Protein AF-A0A961X0J9-F1 (afdb_monomer_lite)

Secondary structure (DSSP, 8-state):
--TTTTSS---PPPP--------TTS-HHHHHHHHHHHHHHHHHHHHHTT--TTHHHHHHHHHHHHHHHHHHTT--TTTT-HHHHHHHHHTT--TTS---GGG--EEE---SSS--S-SEEESSHHHHHHHHHHHHHHHHT-S-HHHHHHHHHHH-HHHHHHHHHHHHHHHHHHHHHH-TTS--S--HHHHHHHHHHTS--

pLDDT: mean 83.24, std 16.0, range [38.25, 97.75]

Structure (mmCIF, N/CA/C/O backbone):
data_AF-A0A961X0J9-F1
#
_entry.id   AF-A0A961X0J9-F1
#
loop_
_atom_site.group_PDB
_atom_site.id
_atom_site.type_symbol
_atom_site.label_atom_id
_atom_site.label_alt_id
_atom_site.label_comp_id
_atom_site.label_asym_id
_atom_site.label_entity_id
_atom_site.label_seq_id
_atom_site.pdbx_PDB_ins_code
_atom_site.Cartn_x
_atom_site.Cartn_y
_atom_site.Cartn_z
_atom_site.occupancy
_atom_site.B_iso_or_equiv
_atom_site.auth_seq_id
_atom_site.auth_comp_id
_atom_site.auth_asym_id
_atom_site.auth_atom_id
_atom_site.pdbx_PDB_model_num
ATOM 1 N N . MET A 1 1 ? 20.155 -21.856 33.979 1.00 46.59 1 MET A N 1
ATOM 2 C CA . MET A 1 1 ? 19.817 -21.718 32.546 1.00 46.59 1 MET A CA 1
ATOM 3 C C . MET A 1 1 ? 19.996 -20.256 32.179 1.00 46.59 1 MET A C 1
ATOM 5 O O . MET A 1 1 ? 19.329 -19.415 32.766 1.00 46.59 1 MET A O 1
ATOM 9 N N . GLY A 1 2 ? 21.021 -19.946 31.385 1.00 41.69 2 GLY A N 1
ATOM 10 C CA . GLY A 1 2 ? 21.499 -18.579 31.172 1.00 41.69 2 GLY A CA 1
ATOM 11 C C . GLY A 1 2 ? 20.780 -17.875 30.023 1.00 41.69 2 GLY A C 1
ATOM 12 O O . GLY A 1 2 ? 20.399 -18.503 29.045 1.00 41.69 2 GLY A O 1
ATOM 13 N N . TRP A 1 3 ? 20.677 -16.549 30.110 1.00 38.81 3 TRP A N 1
ATOM 14 C CA . TRP A 1 3 ? 20.118 -15.611 29.116 1.00 38.81 3 TRP A CA 1
ATOM 15 C C . TRP A 1 3 ? 20.633 -15.746 27.661 1.00 38.81 3 TRP A C 1
ATOM 17 O O . TRP A 1 3 ? 20.181 -15.023 26.776 1.00 38.81 3 TRP A O 1
ATOM 27 N N . ARG A 1 4 ? 21.591 -16.640 27.396 1.00 43.16 4 ARG A N 1
ATOM 28 C CA . ARG A 1 4 ? 22.230 -16.843 26.090 1.00 43.16 4 ARG A CA 1
ATOM 29 C C . ARG A 1 4 ? 21.416 -17.718 25.129 1.00 43.16 4 ARG A C 1
ATOM 31 O O . ARG A 1 4 ? 21.628 -17.610 23.927 1.00 43.16 4 ARG A O 1
ATOM 38 N N . ASP A 1 5 ? 20.445 -18.487 25.620 1.00 47.09 5 ASP A N 1
ATOM 39 C CA . ASP A 1 5 ? 19.697 -19.443 24.785 1.00 47.09 5 ASP A CA 1
ATOM 40 C C . ASP A 1 5 ? 18.472 -18.829 24.071 1.00 47.09 5 ASP A C 1
ATOM 42 O O . ASP A 1 5 ? 17.885 -19.450 23.189 1.00 47.09 5 ASP A O 1
ATOM 46 N N . ILE A 1 6 ? 18.096 -17.582 24.389 1.00 51.66 6 ILE A N 1
ATOM 47 C CA . ILE A 1 6 ? 16.870 -16.940 23.865 1.00 51.66 6 ILE A CA 1
ATOM 48 C C . ILE A 1 6 ? 17.102 -16.219 22.518 1.00 51.66 6 ILE A C 1
ATOM 50 O O . ILE A 1 6 ? 16.145 -15.827 21.852 1.00 51.66 6 ILE A O 1
ATOM 54 N N . ASN A 1 7 ? 18.348 -16.050 22.051 1.00 46.66 7 ASN A N 1
ATOM 55 C CA . ASN A 1 7 ? 18.634 -15.101 20.962 1.00 46.66 7 ASN A CA 1
ATOM 56 C C . ASN A 1 7 ? 19.482 -15.632 19.790 1.00 46.66 7 ASN A C 1
ATOM 58 O O . ASN A 1 7 ? 20.296 -14.891 19.246 1.00 46.66 7 ASN A O 1
ATOM 62 N N . MET A 1 8 ? 19.294 -16.888 19.368 1.00 39.09 8 MET A N 1
ATOM 63 C CA . MET A 1 8 ? 20.060 -17.472 18.244 1.00 39.09 8 MET A CA 1
ATOM 64 C C . MET A 1 8 ? 19.234 -17.865 17.004 1.00 39.09 8 MET A C 1
ATOM 66 O O . MET A 1 8 ? 19.822 -18.197 15.979 1.00 39.09 8 MET A O 1
ATOM 70 N N . ASN A 1 9 ? 17.898 -17.750 17.028 1.00 43.38 9 ASN A N 1
ATOM 71 C CA . ASN A 1 9 ? 17.042 -18.117 15.881 1.00 43.38 9 ASN A CA 1
ATOM 72 C C . ASN A 1 9 ? 16.332 -16.953 15.170 1.00 43.38 9 ASN A C 1
ATOM 74 O O . ASN A 1 9 ? 15.542 -17.183 14.258 1.00 43.38 9 ASN A O 1
ATOM 78 N N . ARG A 1 10 ? 16.672 -15.691 15.467 1.00 48.34 10 ARG A N 1
ATOM 79 C CA . ARG A 1 10 ? 16.290 -14.551 14.609 1.00 48.34 10 ARG A CA 1
ATOM 80 C C . ARG A 1 10 ? 17.218 -14.459 13.396 1.00 48.34 10 ARG A C 1
ATOM 82 O O . ARG A 1 10 ? 17.874 -13.441 13.176 1.00 48.34 10 ARG A O 1
ATOM 89 N N . ARG A 1 11 ? 17.285 -15.520 12.587 1.00 50.16 11 ARG A N 1
ATOM 90 C CA . ARG A 1 11 ? 17.758 -15.364 11.210 1.00 50.16 11 ARG A CA 1
ATOM 91 C C . ARG A 1 11 ? 16.751 -14.432 10.550 1.00 50.16 11 ARG A C 1
ATOM 93 O O . ARG A 1 11 ? 15.598 -14.813 10.369 1.00 50.16 11 ARG A O 1
ATOM 100 N 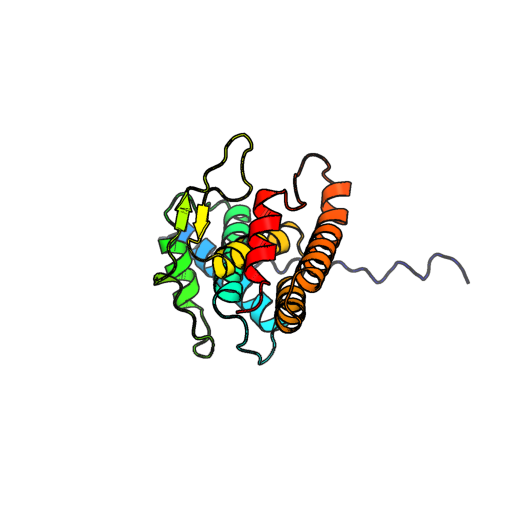N . ARG A 1 12 ? 17.157 -13.185 10.282 1.00 44.75 12 ARG A N 1
ATOM 101 C CA . ARG A 1 12 ? 16.374 -12.293 9.420 1.00 44.75 12 ARG A CA 1
ATOM 102 C C . ARG A 1 12 ? 16.023 -13.108 8.173 1.00 44.75 12 ARG A C 1
ATOM 104 O O . ARG A 1 12 ? 16.934 -13.766 7.658 1.00 44.75 12 ARG A O 1
ATOM 111 N N . PRO A 1 13 ? 14.766 -13.101 7.704 1.00 42.88 13 PRO A N 1
ATOM 112 C CA . PRO A 1 13 ? 14.483 -13.575 6.363 1.00 42.88 13 PRO A CA 1
ATOM 113 C C . PRO A 1 13 ? 15.516 -12.922 5.447 1.00 42.88 13 PRO A C 1
ATOM 115 O O . PRO A 1 13 ? 15.672 -11.698 5.460 1.00 42.88 13 PRO A O 1
ATOM 118 N N . GLN A 1 14 ? 16.319 -13.740 4.766 1.00 38.25 14 GLN A N 1
ATOM 119 C CA . GLN A 1 14 ? 17.201 -13.229 3.726 1.00 38.25 14 GLN A CA 1
ATOM 120 C C . GLN A 1 14 ? 16.285 -12.471 2.763 1.00 38.25 14 GLN A C 1
ATOM 122 O O . GLN A 1 14 ? 15.291 -13.069 2.333 1.00 38.25 14 GLN A O 1
ATOM 127 N N . PRO A 1 15 ? 16.534 -11.181 2.471 1.00 39.53 15 PRO A N 1
ATOM 128 C CA . PRO A 1 15 ? 15.747 -10.495 1.465 1.00 39.53 15 PRO A CA 1
ATOM 129 C C . PRO A 1 15 ? 15.827 -11.349 0.203 1.00 39.53 15 PRO A C 1
ATOM 131 O O . PRO A 1 15 ? 16.916 -11.604 -0.310 1.00 39.53 15 PRO A O 1
ATOM 134 N N . ARG A 1 16 ? 14.684 -11.869 -0.254 1.00 42.72 16 ARG A N 1
ATOM 135 C CA . ARG A 1 16 ? 14.588 -12.508 -1.563 1.00 42.72 16 ARG A CA 1
ATOM 136 C C . ARG A 1 16 ? 14.808 -11.391 -2.570 1.00 42.72 16 ARG A C 1
ATOM 138 O O . ARG A 1 16 ? 13.871 -10.695 -2.946 1.00 42.72 16 ARG A O 1
ATOM 145 N N . VAL A 1 17 ? 16.067 -11.151 -2.924 1.00 41.66 17 VAL A N 1
ATOM 146 C CA . VAL A 1 17 ? 16.421 -10.183 -3.953 1.00 41.66 17 VAL A CA 1
ATOM 147 C C . VAL A 1 17 ? 15.961 -10.803 -5.264 1.00 41.66 17 VAL A C 1
ATOM 149 O O . VAL A 1 17 ? 16.670 -11.605 -5.864 1.00 41.66 17 VAL A O 1
ATOM 152 N N . ALA A 1 18 ? 14.733 -10.492 -5.679 1.00 47.66 18 ALA A N 1
ATOM 153 C CA . ALA A 1 18 ? 14.334 -10.713 -7.056 1.00 47.66 18 ALA A CA 1
ATOM 154 C C . ALA A 1 18 ? 15.293 -9.875 -7.914 1.00 47.66 18 ALA A C 1
ATOM 156 O O . ALA A 1 18 ? 15.290 -8.644 -7.869 1.00 47.66 18 ALA A O 1
ATOM 157 N N . PHE A 1 19 ? 16.214 -10.549 -8.589 1.00 54.94 19 PHE A N 1
ATOM 158 C CA . PHE A 1 19 ? 17.164 -9.925 -9.494 1.00 54.94 19 PHE A CA 1
ATOM 159 C C . PHE A 1 19 ? 16.393 -9.389 -10.703 1.00 54.94 19 PHE A C 1
ATOM 161 O O . PHE A 1 19 ? 15.564 -10.102 -11.266 1.00 54.94 19 PHE A O 1
ATOM 168 N N . VAL A 1 20 ? 16.639 -8.136 -11.088 1.00 57.47 20 VAL A N 1
ATOM 169 C CA . VAL A 1 20 ? 16.212 -7.654 -12.405 1.00 57.47 20 VAL A CA 1
ATOM 170 C C . VAL A 1 20 ? 17.272 -8.150 -13.374 1.00 57.47 20 VAL A C 1
ATOM 172 O O . VAL A 1 20 ? 18.405 -7.675 -13.330 1.00 57.47 20 VAL A O 1
ATOM 175 N N . ALA A 1 21 ? 16.939 -9.163 -14.173 1.00 56.28 21 ALA A N 1
ATOM 176 C CA . ALA A 1 21 ? 17.840 -9.630 -15.212 1.00 56.28 21 ALA A CA 1
ATOM 177 C C . ALA A 1 21 ? 17.968 -8.543 -16.274 1.00 56.28 21 ALA A C 1
ATOM 179 O O . ALA A 1 21 ? 17.005 -8.269 -16.981 1.00 56.28 21 ALA A O 1
ATOM 180 N N . ASP A 1 22 ? 19.147 -7.930 -16.359 1.00 56.75 22 ASP A N 1
ATOM 181 C CA . ASP A 1 22 ? 19.461 -6.951 -17.394 1.00 56.75 22 ASP A CA 1
ATOM 182 C C . ASP A 1 22 ? 19.527 -7.692 -18.736 1.00 56.75 22 ASP A C 1
ATOM 184 O O . ASP A 1 22 ? 20.522 -8.337 -19.075 1.00 56.75 22 ASP A O 1
ATOM 188 N N . VAL A 1 23 ? 18.398 -7.719 -19.444 1.00 68.88 23 VAL A N 1
ATOM 189 C CA . VAL A 1 23 ? 18.298 -8.323 -20.774 1.00 68.88 23 VAL A CA 1
ATOM 190 C C . VAL A 1 23 ? 18.761 -7.266 -21.774 1.00 68.88 23 VAL A C 1
ATOM 192 O O . VAL A 1 23 ? 18.123 -6.215 -21.864 1.00 68.88 23 VAL A O 1
ATOM 195 N N . PRO A 1 24 ? 19.838 -7.507 -22.544 1.00 54.41 24 PRO A N 1
ATOM 196 C CA . PRO A 1 24 ? 20.342 -6.527 -23.498 1.00 54.41 24 PRO A CA 1
ATOM 197 C C . PRO A 1 24 ? 19.246 -6.054 -24.463 1.00 54.41 24 PRO A C 1
ATOM 199 O O . PRO A 1 24 ? 18.612 -6.866 -25.135 1.00 54.41 24 PRO A O 1
ATOM 202 N N . GLY A 1 25 ? 19.028 -4.737 -24.526 1.00 65.19 25 GLY A N 1
ATOM 203 C CA . GLY A 1 25 ? 18.022 -4.105 -25.389 1.00 65.19 25 GLY A CA 1
ATOM 204 C C . GLY A 1 25 ? 16.606 -4.027 -24.806 1.00 65.19 25 GLY A C 1
ATOM 205 O O . GLY A 1 25 ? 15.726 -3.474 -25.460 1.00 65.19 25 GLY A O 1
ATOM 206 N N . ALA A 1 26 ? 16.371 -4.544 -23.598 1.00 68.62 26 ALA A N 1
ATOM 207 C CA . ALA A 1 26 ? 15.088 -4.411 -22.922 1.00 68.62 26 ALA A CA 1
ATOM 208 C C . ALA A 1 26 ? 14.989 -3.101 -22.126 1.00 68.62 26 ALA A C 1
ATOM 210 O O . ALA A 1 26 ? 15.976 -2.591 -21.594 1.00 68.62 26 ALA A O 1
ATOM 211 N N . ASP A 1 27 ? 13.773 -2.571 -22.016 1.00 85.31 27 ASP A N 1
ATOM 212 C CA . ASP A 1 27 ? 13.490 -1.408 -21.182 1.00 85.31 27 ASP A CA 1
ATOM 213 C C . ASP A 1 27 ? 13.609 -1.775 -19.693 1.00 85.31 27 ASP A C 1
ATOM 215 O O . ASP A 1 27 ? 12.755 -2.453 -19.111 1.00 85.31 27 ASP A O 1
ATOM 219 N N . ARG A 1 28 ? 14.695 -1.312 -19.068 1.00 84.75 28 ARG A N 1
ATOM 220 C CA . ARG A 1 28 ? 14.978 -1.517 -17.645 1.00 84.75 28 ARG A CA 1
ATOM 221 C C . ARG A 1 28 ? 13.862 -0.986 -16.745 1.00 84.75 28 ARG A C 1
ATOM 223 O O . ARG A 1 28 ? 13.580 -1.614 -15.723 1.00 84.75 28 ARG A O 1
ATOM 230 N N . ALA A 1 29 ? 13.246 0.148 -17.082 1.00 86.94 29 ALA A N 1
ATOM 231 C CA . ALA A 1 29 ? 12.183 0.724 -16.262 1.00 86.94 29 ALA A CA 1
ATOM 232 C C . ALA A 1 29 ? 10.968 -0.211 -16.244 1.00 86.94 29 ALA A C 1
ATOM 234 O O . ALA A 1 29 ? 10.487 -0.577 -15.168 1.00 86.94 29 ALA A O 1
ATOM 235 N N . ALA A 1 30 ? 10.564 -0.709 -17.415 1.00 88.19 30 ALA A N 1
ATOM 236 C CA . ALA A 1 30 ? 9.491 -1.690 -17.541 1.00 88.19 30 ALA A CA 1
ATOM 237 C C . ALA A 1 30 ? 9.773 -2.982 -16.749 1.00 88.19 30 ALA A C 1
ATOM 239 O O . ALA A 1 30 ? 8.888 -3.497 -16.064 1.00 88.19 30 ALA A O 1
ATOM 240 N N . GLN A 1 31 ? 11.011 -3.490 -16.767 1.00 89.19 31 GLN A N 1
ATOM 241 C CA . GLN A 1 31 ? 11.381 -4.687 -15.999 1.00 89.19 31 GLN A CA 1
ATOM 242 C C . GLN A 1 31 ? 11.316 -4.474 -14.482 1.00 89.19 31 GLN A C 1
ATOM 244 O O . GLN A 1 31 ? 10.842 -5.348 -13.752 1.00 89.19 31 GLN A O 1
ATOM 249 N N . VAL A 1 32 ? 11.781 -3.319 -13.996 1.00 91.25 32 VAL A N 1
ATOM 250 C CA . VAL A 1 32 ? 11.687 -2.953 -12.576 1.00 91.25 32 VAL A CA 1
ATOM 251 C C . VAL A 1 32 ? 10.223 -2.857 -12.147 1.00 91.25 32 VAL A C 1
ATOM 253 O O . VAL A 1 32 ? 9.858 -3.397 -11.101 1.00 91.25 32 VAL A O 1
ATOM 256 N N . LEU A 1 33 ? 9.371 -2.231 -12.965 1.00 91.81 33 LEU A N 1
ATOM 257 C CA . LEU A 1 33 ? 7.937 -2.126 -12.695 1.00 91.81 33 LEU A CA 1
ATOM 258 C C . LEU A 1 33 ? 7.263 -3.504 -12.672 1.00 91.81 33 LEU A C 1
ATOM 260 O O . LEU A 1 33 ? 6.530 -3.797 -11.730 1.00 91.81 33 LEU A O 1
ATOM 264 N N . ALA A 1 34 ? 7.562 -4.381 -13.635 1.00 92.00 34 ALA A N 1
ATOM 265 C CA . ALA A 1 34 ? 7.036 -5.747 -13.671 1.00 92.00 34 ALA A CA 1
ATOM 266 C C . ALA A 1 34 ? 7.469 -6.568 -12.444 1.00 92.00 34 ALA A C 1
ATOM 268 O O . ALA A 1 34 ? 6.646 -7.233 -11.812 1.00 92.00 34 ALA A O 1
ATOM 269 N N . LYS A 1 35 ? 8.745 -6.475 -12.044 1.00 93.56 35 LYS A N 1
ATOM 270 C CA . LYS A 1 35 ? 9.251 -7.094 -10.808 1.00 93.56 35 LYS A CA 1
ATOM 271 C C . LYS A 1 35 ? 8.501 -6.574 -9.581 1.00 93.56 35 LYS A C 1
ATOM 273 O O . LYS A 1 35 ? 8.113 -7.364 -8.720 1.00 93.56 35 LYS A O 1
ATOM 278 N N . ALA A 1 36 ? 8.324 -5.260 -9.471 1.00 94.25 36 ALA A N 1
ATOM 279 C CA . ALA A 1 36 ? 7.674 -4.654 -8.319 1.00 94.25 36 ALA A CA 1
ATOM 280 C C . ALA A 1 36 ? 6.176 -5.002 -8.248 1.00 94.25 36 ALA A C 1
ATOM 282 O O . ALA A 1 36 ? 5.672 -5.300 -7.165 1.00 94.25 36 ALA A O 1
ATOM 283 N N . ALA A 1 37 ? 5.492 -5.044 -9.395 1.00 95.00 37 ALA A N 1
ATOM 284 C CA . ALA A 1 37 ? 4.117 -5.518 -9.525 1.00 95.00 37 ALA A CA 1
ATOM 285 C C . ALA A 1 37 ? 3.984 -6.988 -9.092 1.00 95.00 37 ALA A C 1
ATOM 287 O O . ALA A 1 37 ? 3.148 -7.314 -8.248 1.00 95.00 37 ALA A O 1
ATOM 288 N N . ALA A 1 38 ? 4.868 -7.866 -9.579 1.00 95.50 38 ALA A N 1
ATOM 289 C CA . ALA A 1 38 ? 4.888 -9.273 -9.185 1.00 95.50 38 ALA A CA 1
ATOM 290 C C . ALA A 1 38 ? 5.145 -9.451 -7.677 1.00 95.50 38 ALA A C 1
ATOM 292 O O . ALA A 1 38 ? 4.516 -10.293 -7.035 1.00 95.50 38 ALA A O 1
ATOM 293 N N . ALA A 1 39 ? 6.026 -8.638 -7.085 1.00 95.44 39 ALA A N 1
ATOM 294 C CA . ALA A 1 39 ? 6.267 -8.648 -5.644 1.00 95.44 39 ALA A CA 1
ATOM 295 C C . ALA A 1 39 ? 5.028 -8.209 -4.842 1.00 95.44 39 ALA A C 1
ATOM 297 O O . ALA A 1 39 ? 4.691 -8.859 -3.852 1.00 95.44 39 ALA A O 1
ATOM 298 N N . ALA A 1 40 ? 4.328 -7.158 -5.285 1.00 96.19 40 ALA A N 1
ATOM 299 C CA . ALA A 1 40 ? 3.092 -6.693 -4.655 1.00 96.19 40 ALA A CA 1
ATOM 300 C C . ALA A 1 40 ? 2.003 -7.775 -4.672 1.00 96.19 40 ALA A C 1
ATOM 302 O O . ALA A 1 40 ? 1.406 -8.069 -3.637 1.00 96.19 40 ALA A O 1
ATOM 303 N N . ILE A 1 41 ? 1.794 -8.421 -5.822 1.00 94.31 41 ILE A N 1
ATOM 304 C CA . ILE A 1 41 ? 0.812 -9.503 -5.983 1.00 94.31 41 ILE A CA 1
ATOM 305 C C . ILE A 1 41 ? 1.210 -10.735 -5.177 1.00 94.31 41 ILE A C 1
ATOM 307 O O . ILE A 1 41 ? 0.353 -11.356 -4.548 1.00 94.31 41 ILE A O 1
ATOM 311 N N . GLY A 1 42 ? 2.498 -11.083 -5.164 1.00 94.44 42 GLY A N 1
ATOM 312 C CA . GLY A 1 42 ? 3.020 -12.195 -4.377 1.00 94.44 42 GLY A CA 1
ATOM 313 C C . GLY A 1 42 ? 2.769 -11.999 -2.884 1.00 94.44 42 GLY A C 1
ATOM 314 O O . GLY A 1 42 ? 2.277 -12.915 -2.224 1.00 94.44 42 GLY A O 1
ATOM 315 N N . LEU A 1 43 ? 3.035 -10.799 -2.361 1.00 95.25 43 LEU A N 1
ATOM 316 C CA . LEU A 1 43 ? 2.764 -10.482 -0.962 1.00 95.25 43 LEU A CA 1
ATOM 317 C C . LEU A 1 43 ? 1.261 -10.438 -0.667 1.00 95.25 43 LEU A C 1
ATOM 319 O O . LEU A 1 43 ? 0.814 -11.036 0.310 1.00 95.25 43 LEU A O 1
ATOM 323 N N . ALA A 1 44 ? 0.471 -9.771 -1.511 1.00 94.56 44 ALA A N 1
ATOM 324 C CA . ALA A 1 44 ? -0.975 -9.713 -1.336 1.00 94.56 44 ALA A CA 1
ATOM 325 C C . ALA A 1 44 ? -1.592 -11.122 -1.357 1.00 94.56 44 ALA A C 1
ATOM 327 O O . ALA A 1 44 ? -2.374 -11.464 -0.478 1.00 94.56 44 ALA A O 1
ATOM 328 N N . SER A 1 45 ? -1.155 -11.994 -2.268 1.00 92.56 45 SER A N 1
ATOM 329 C CA . SER A 1 45 ? -1.605 -13.391 -2.325 1.00 92.56 45 SER A CA 1
ATOM 330 C C . SER A 1 45 ? -1.252 -14.173 -1.058 1.00 92.56 45 SER A C 1
ATOM 332 O O . SER A 1 45 ? -2.066 -14.954 -0.578 1.00 92.56 45 SER A O 1
ATOM 334 N N . GLN A 1 46 ? -0.067 -13.956 -0.476 1.00 93.19 46 GLN A N 1
ATOM 335 C CA . GLN A 1 46 ? 0.312 -14.590 0.795 1.00 93.19 46 GLN A CA 1
ATOM 336 C C . GLN A 1 46 ? -0.569 -14.130 1.959 1.00 93.19 46 GLN A C 1
ATOM 338 O O . GLN A 1 46 ? -0.920 -14.933 2.821 1.00 93.19 46 GLN A O 1
ATOM 343 N N . GLN A 1 47 ? -0.925 -12.845 1.990 1.00 92.88 47 GLN A N 1
ATOM 344 C CA . GLN A 1 47 ? -1.741 -12.270 3.057 1.00 92.88 47 GLN A CA 1
ATOM 345 C C . GLN A 1 47 ? -3.228 -12.641 2.942 1.00 92.88 47 GLN A C 1
ATOM 347 O O . GLN A 1 47 ? -3.882 -12.817 3.971 1.00 92.88 47 GLN A O 1
ATOM 352 N N . LEU A 1 48 ? -3.746 -12.761 1.715 1.00 89.12 48 LEU A N 1
ATOM 353 C CA . LEU A 1 48 ? -5.160 -13.029 1.427 1.00 89.12 48 LEU A CA 1
ATOM 354 C C . LEU A 1 48 ? -5.493 -14.520 1.303 1.00 89.12 48 LEU A C 1
ATOM 356 O O . LEU A 1 48 ? -6.645 -14.907 1.499 1.00 89.12 48 LEU A O 1
ATOM 360 N N . GLY A 1 49 ? -4.512 -15.365 0.976 1.00 85.38 49 GLY A N 1
ATOM 361 C CA . GLY A 1 49 ? -4.756 -16.769 0.656 1.00 85.38 49 GLY A CA 1
ATOM 362 C C . GLY A 1 49 ? -5.680 -16.906 -0.557 1.00 85.38 49 GLY A C 1
ATOM 363 O O . GLY A 1 49 ? -5.385 -16.388 -1.633 1.00 85.38 49 GLY A O 1
ATOM 364 N N . GLU A 1 50 ? -6.805 -17.599 -0.375 1.00 75.69 50 GLU A N 1
ATOM 365 C CA . GLU A 1 50 ? -7.838 -17.774 -1.408 1.00 75.69 50 GLU A CA 1
ATOM 366 C C . GLU A 1 50 ? -8.827 -16.602 -1.483 1.00 75.69 50 GLU A C 1
ATOM 368 O O . GLU A 1 50 ? -9.659 -16.564 -2.388 1.00 75.69 50 GLU A O 1
ATOM 373 N N . SER A 1 51 ? -8.742 -15.630 -0.567 1.00 75.31 51 SER A N 1
ATOM 374 C CA . SER A 1 51 ? -9.674 -14.509 -0.565 1.00 75.31 51 SER A CA 1
ATOM 375 C C . SER A 1 51 ? -9.476 -13.593 -1.775 1.00 75.31 51 SER A C 1
ATOM 377 O O . SER A 1 51 ? -8.358 -13.197 -2.118 1.00 75.31 51 SER A O 1
ATOM 379 N N . THR A 1 52 ? -10.590 -13.218 -2.397 1.00 66.44 52 THR A N 1
ATOM 380 C CA . THR A 1 52 ? -10.672 -12.174 -3.428 1.00 66.44 52 THR A CA 1
ATOM 381 C C . THR A 1 52 ? -11.249 -10.869 -2.872 1.00 66.44 52 THR A C 1
ATOM 383 O O . THR A 1 52 ? -11.432 -9.905 -3.615 1.00 66.44 52 THR A O 1
ATOM 386 N N . THR A 1 53 ? -11.528 -10.804 -1.562 1.00 65.44 53 THR A N 1
ATOM 387 C CA . THR A 1 53 ? -12.042 -9.589 -0.925 1.00 65.44 53 THR A CA 1
ATOM 388 C C . THR A 1 53 ? -10.956 -8.521 -0.865 1.00 65.44 53 THR A C 1
ATOM 390 O O . THR A 1 53 ? -9.824 -8.765 -0.451 1.00 65.44 53 THR A O 1
ATOM 393 N N . GLY A 1 54 ? -11.292 -7.311 -1.309 1.00 66.31 54 GLY A N 1
ATOM 394 C CA . GLY A 1 54 ? -10.360 -6.188 -1.249 1.00 66.31 54 GLY A CA 1
ATOM 395 C C . GLY A 1 54 ? -10.728 -5.000 -2.128 1.00 66.31 54 GLY A C 1
ATOM 396 O O . GLY A 1 54 ? -10.441 -3.866 -1.747 1.00 66.31 54 GLY A O 1
ATOM 397 N N . GLY A 1 55 ? -11.401 -5.240 -3.259 1.00 85.56 55 GLY A N 1
ATOM 398 C CA . GLY A 1 55 ? -11.961 -4.207 -4.139 1.00 85.56 55 GLY A CA 1
ATOM 399 C C . GLY A 1 55 ? -11.031 -3.005 -4.362 1.00 85.56 55 GLY A C 1
ATOM 400 O O . GLY A 1 55 ? -9.843 -3.150 -4.661 1.00 85.56 55 GLY A O 1
ATOM 401 N N . ALA A 1 56 ? -11.572 -1.802 -4.158 1.00 91.81 56 ALA A N 1
ATOM 402 C CA . ALA A 1 56 ? -10.840 -0.539 -4.264 1.00 91.81 56 ALA A CA 1
ATOM 403 C C . ALA A 1 56 ? -9.567 -0.494 -3.394 1.00 91.81 56 ALA A C 1
ATOM 405 O O . ALA A 1 56 ? -8.508 -0.073 -3.858 1.00 91.81 56 ALA A O 1
ATOM 406 N N . PHE A 1 57 ? -9.638 -0.981 -2.151 1.00 94.25 57 PHE A N 1
ATOM 407 C CA . PHE A 1 57 ? -8.515 -0.916 -1.215 1.00 94.25 57 PHE A CA 1
ATOM 408 C C . PHE A 1 57 ? -7.345 -1.802 -1.651 1.00 94.25 57 PHE A C 1
ATOM 410 O O . PHE A 1 57 ? -6.202 -1.349 -1.666 1.00 94.25 57 PHE A O 1
ATOM 417 N N . LEU A 1 58 ? -7.615 -3.046 -2.059 1.00 94.69 58 LEU A N 1
ATOM 418 C CA . LEU A 1 58 ? -6.584 -3.943 -2.590 1.00 94.69 58 LEU A CA 1
ATOM 419 C C . LEU A 1 58 ? -5.943 -3.360 -3.851 1.00 94.69 58 LEU A C 1
ATOM 421 O O . LEU A 1 58 ? -4.722 -3.380 -3.980 1.00 94.69 58 LEU A O 1
ATOM 425 N N . THR A 1 59 ? -6.750 -2.783 -4.742 1.00 94.81 59 THR A N 1
ATOM 426 C CA . THR A 1 59 ? -6.243 -2.127 -5.954 1.00 94.81 59 THR A CA 1
ATOM 427 C C . THR A 1 59 ? -5.233 -1.041 -5.597 1.00 94.81 59 THR A C 1
ATOM 429 O O . THR A 1 59 ? -4.088 -1.076 -6.051 1.00 94.81 59 THR A O 1
ATOM 432 N N . GLY A 1 60 ? -5.614 -0.127 -4.701 1.00 96.00 60 GLY A N 1
ATOM 433 C CA . GLY A 1 60 ? -4.719 0.904 -4.188 1.00 96.00 60 GLY A CA 1
ATOM 434 C C . GLY A 1 60 ? -3.457 0.329 -3.552 1.00 96.00 60 GLY A C 1
ATOM 435 O O . GLY A 1 60 ? -2.347 0.758 -3.864 1.00 96.00 60 GLY A O 1
ATOM 436 N N . TYR A 1 61 ? -3.617 -0.681 -2.697 1.00 97.00 61 TYR A N 1
ATOM 437 C CA . TYR A 1 61 ? -2.512 -1.345 -2.009 1.00 97.00 61 TYR A CA 1
ATOM 438 C C . TYR A 1 61 ? -1.452 -1.866 -2.980 1.00 97.00 61 TYR A C 1
ATOM 440 O O . TYR A 1 61 ? -0.261 -1.617 -2.773 1.00 97.00 61 TYR A O 1
ATOM 448 N N . LEU A 1 62 ? -1.872 -2.523 -4.063 1.00 96.31 62 LEU A N 1
ATOM 449 C CA . LEU A 1 62 ? -0.957 -3.047 -5.075 1.00 96.31 62 LEU A CA 1
ATOM 450 C C . LEU A 1 62 ? -0.145 -1.926 -5.734 1.00 96.31 62 LEU A C 1
ATOM 452 O O . LEU A 1 62 ? 1.078 -2.043 -5.825 1.00 96.31 62 LEU A O 1
ATOM 456 N N . PHE A 1 63 ? -0.787 -0.812 -6.105 1.00 96.06 63 PHE A N 1
ATOM 457 C CA . PHE A 1 63 ? -0.088 0.369 -6.625 1.00 96.06 63 PHE A CA 1
ATOM 458 C C . PHE A 1 63 ? 0.925 0.929 -5.622 1.00 96.06 63 PHE A C 1
ATOM 460 O O . PHE A 1 63 ? 2.062 1.233 -5.985 1.00 96.06 63 PHE A O 1
ATOM 467 N N . GLY A 1 64 ? 0.533 1.054 -4.353 1.00 95.62 64 GLY A N 1
ATOM 468 C CA . GLY A 1 64 ? 1.363 1.661 -3.312 1.00 95.62 64 GLY A CA 1
ATOM 469 C C . GLY A 1 64 ? 2.612 0.844 -3.032 1.00 95.62 64 GLY A C 1
ATOM 470 O O . GLY A 1 64 ? 3.727 1.379 -2.985 1.00 95.62 64 GLY A O 1
ATOM 471 N N . TYR A 1 65 ? 2.417 -0.466 -2.898 1.00 96.62 65 TYR A N 1
ATOM 472 C CA . TYR A 1 65 ? 3.489 -1.412 -2.642 1.00 96.62 65 TYR A CA 1
ATOM 473 C C . TYR A 1 65 ? 4.443 -1.502 -3.837 1.00 96.62 65 TYR A C 1
ATOM 475 O O . TYR A 1 65 ? 5.657 -1.352 -3.675 1.00 96.62 65 TYR A O 1
ATOM 483 N N . ALA A 1 66 ? 3.902 -1.684 -5.047 1.00 95.50 66 ALA A N 1
ATOM 484 C CA . ALA A 1 66 ? 4.700 -1.811 -6.260 1.00 95.50 66 ALA A CA 1
ATOM 485 C C . ALA A 1 66 ? 5.478 -0.524 -6.572 1.00 95.50 66 ALA A C 1
ATOM 487 O O . ALA A 1 66 ? 6.674 -0.596 -6.850 1.00 95.50 66 ALA A O 1
ATOM 488 N N . ARG A 1 67 ? 4.873 0.665 -6.423 1.00 94.31 67 ARG A N 1
ATOM 489 C CA . ARG A 1 67 ? 5.600 1.939 -6.568 1.00 94.31 67 ARG A CA 1
ATOM 490 C C . ARG A 1 67 ? 6.814 1.984 -5.649 1.00 94.31 67 ARG A C 1
ATOM 492 O O . ARG A 1 67 ? 7.906 2.329 -6.090 1.00 94.31 67 ARG A O 1
ATOM 499 N N . GLN A 1 68 ? 6.631 1.677 -4.366 1.00 93.06 68 GLN A N 1
ATOM 500 C CA . GLN A 1 68 ? 7.732 1.763 -3.411 1.00 93.06 68 GLN A CA 1
ATOM 501 C C . GLN A 1 68 ? 8.812 0.708 -3.676 1.00 93.06 68 GLN A C 1
ATOM 503 O O . GLN A 1 68 ? 9.995 0.972 -3.456 1.00 93.06 68 GLN A O 1
ATOM 508 N N . GLY A 1 69 ? 8.420 -0.471 -4.165 1.00 91.88 69 GLY A N 1
ATOM 509 C CA . GLY A 1 69 ? 9.345 -1.485 -4.664 1.00 91.88 69 GLY A CA 1
ATOM 510 C C . GLY A 1 69 ? 10.188 -0.970 -5.832 1.00 91.88 69 GLY A C 1
ATOM 511 O O . GLY A 1 69 ? 11.411 -1.047 -5.771 1.00 91.88 69 GLY A O 1
ATOM 512 N N . ALA A 1 70 ? 9.553 -0.369 -6.840 1.00 91.31 70 ALA A N 1
ATOM 513 C CA . ALA A 1 70 ? 10.240 0.208 -7.995 1.00 91.31 70 ALA A CA 1
ATOM 514 C C . ALA A 1 70 ? 11.165 1.375 -7.605 1.00 91.31 70 ALA A C 1
ATOM 516 O O . ALA A 1 70 ? 12.301 1.452 -8.075 1.00 91.31 70 ALA A O 1
ATOM 517 N N . LEU A 1 71 ? 10.731 2.229 -6.669 1.00 90.12 71 LEU A N 1
ATOM 518 C CA . LEU A 1 71 ? 11.524 3.364 -6.195 1.00 90.12 71 LEU A CA 1
ATOM 519 C C . LEU A 1 71 ? 12.825 2.916 -5.514 1.00 90.12 71 LEU A C 1
ATOM 521 O O . LEU A 1 71 ? 13.853 3.574 -5.664 1.00 90.12 71 LEU A O 1
ATOM 525 N N . ARG A 1 72 ? 12.814 1.778 -4.806 1.00 88.25 72 ARG A N 1
ATOM 526 C CA . ARG A 1 72 ? 14.030 1.179 -4.219 1.00 88.25 72 ARG A CA 1
ATOM 527 C C . ARG A 1 72 ? 15.050 0.749 -5.269 1.00 88.25 72 ARG A C 1
ATOM 529 O O . ARG A 1 72 ? 16.243 0.791 -4.987 1.00 88.25 72 ARG A O 1
ATOM 536 N N . ASP A 1 73 ? 14.582 0.378 -6.455 1.00 85.94 73 ASP A N 1
ATOM 537 C CA . ASP A 1 73 ? 15.409 0.001 -7.603 1.00 85.94 73 ASP A CA 1
ATOM 538 C C . ASP A 1 73 ? 15.720 1.206 -8.526 1.00 85.94 73 ASP A C 1
ATOM 540 O O . ASP A 1 73 ? 16.334 1.041 -9.583 1.00 85.94 73 ASP A O 1
ATOM 544 N N . GLY A 1 74 ? 15.340 2.428 -8.118 1.00 86.44 74 GLY A N 1
ATOM 545 C CA . GLY A 1 74 ? 15.664 3.688 -8.795 1.00 86.44 74 GLY A CA 1
ATOM 546 C C . GLY A 1 74 ? 14.636 4.180 -9.819 1.00 86.44 74 GLY A C 1
ATOM 547 O O . GLY A 1 74 ? 14.905 5.168 -10.499 1.00 86.44 74 GLY A O 1
ATOM 548 N N . VAL A 1 75 ? 13.470 3.534 -9.926 1.00 85.25 75 VAL A N 1
ATOM 549 C CA . VAL A 1 75 ? 12.408 3.897 -10.881 1.00 85.25 75 VAL A CA 1
ATOM 550 C C . VAL A 1 75 ? 11.239 4.546 -10.137 1.00 85.25 75 VAL A C 1
ATOM 552 O O . VAL A 1 75 ? 10.557 3.905 -9.340 1.00 85.25 75 VAL A O 1
ATOM 555 N N . ASP A 1 76 ? 11.002 5.837 -10.385 1.00 83.75 76 ASP A N 1
ATOM 556 C CA . ASP A 1 76 ? 9.882 6.581 -9.790 1.00 83.75 76 ASP A CA 1
ATOM 557 C C . ASP A 1 76 ? 8.637 6.471 -10.681 1.00 83.75 76 ASP A C 1
ATOM 559 O O . ASP A 1 76 ? 8.448 7.265 -11.603 1.00 83.75 76 ASP A O 1
ATOM 563 N N . GLY A 1 77 ? 7.765 5.504 -10.379 1.00 71.94 77 GLY A N 1
ATOM 564 C CA . GLY A 1 77 ? 6.529 5.268 -11.136 1.00 71.94 77 GLY A CA 1
ATOM 565 C C . GLY A 1 77 ? 5.537 6.443 -11.158 1.00 71.94 77 GLY A C 1
ATOM 566 O O . GL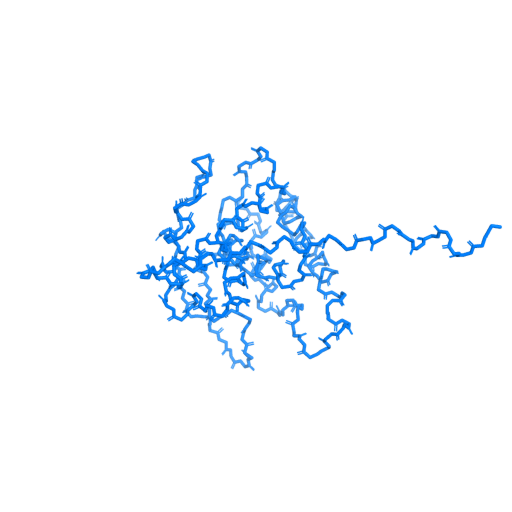Y A 1 77 ? 4.655 6.468 -12.009 1.00 71.94 77 GLY A O 1
ATOM 567 N N . GLU A 1 78 ? 5.676 7.446 -10.278 1.00 79.56 78 GLU A N 1
ATOM 568 C CA . GLU A 1 78 ? 4.851 8.664 -10.354 1.00 79.56 78 GLU A CA 1
ATOM 569 C C . GLU A 1 78 ? 5.368 9.663 -11.406 1.00 79.56 78 GLU A C 1
ATOM 571 O O . GLU A 1 78 ? 4.588 10.481 -11.892 1.00 79.56 78 GLU A O 1
ATOM 576 N N . ARG A 1 79 ? 6.665 9.635 -11.762 1.00 68.75 79 ARG A N 1
ATOM 577 C CA . ARG A 1 79 ? 7.247 10.559 -12.760 1.00 68.75 79 ARG A CA 1
ATOM 578 C C . ARG A 1 79 ? 6.878 10.198 -14.191 1.00 68.75 79 ARG A C 1
ATOM 580 O O . ARG A 1 79 ? 6.775 11.096 -15.018 1.00 68.75 79 ARG A O 1
ATOM 587 N N . GLU A 1 80 ? 6.672 8.918 -14.472 1.00 59.91 80 GLU A N 1
ATOM 588 C CA . GLU A 1 80 ? 6.422 8.411 -15.829 1.00 59.91 80 GLU A CA 1
ATOM 589 C C . GLU A 1 80 ? 4.931 8.219 -16.141 1.00 59.91 80 GLU A C 1
ATOM 591 O O . GLU A 1 80 ? 4.578 7.557 -17.112 1.00 59.91 80 GLU A O 1
ATOM 596 N N . SER A 1 81 ? 4.052 8.846 -15.347 1.00 65.00 81 SER A N 1
ATOM 597 C CA . SER A 1 81 ? 2.613 8.570 -15.246 1.00 65.00 81 SER A CA 1
ATOM 598 C C . SER A 1 81 ? 2.335 7.172 -14.681 1.00 65.00 81 SER A C 1
ATOM 600 O O . SER A 1 81 ? 2.962 6.185 -15.057 1.00 65.00 81 SER A O 1
ATOM 602 N N . MET A 1 82 ? 1.343 7.053 -13.794 1.00 83.94 82 MET A N 1
ATOM 603 C CA . MET A 1 82 ? 0.965 5.764 -13.186 1.00 83.94 82 MET A CA 1
ATOM 604 C C . MET A 1 82 ? 0.525 4.708 -14.220 1.00 83.94 82 MET A C 1
ATOM 606 O O . MET A 1 82 ? 0.329 3.552 -13.856 1.00 83.94 82 MET A O 1
ATOM 610 N N . SER A 1 83 ? 0.409 5.078 -15.501 1.00 86.69 83 SER A N 1
ATOM 611 C CA . SER A 1 83 ? 0.043 4.199 -16.611 1.00 86.69 83 SER A CA 1
ATOM 612 C C . SER A 1 83 ? 1.019 3.035 -16.810 1.00 86.69 83 SER A C 1
ATOM 614 O O . SER A 1 83 ? 0.569 1.903 -16.966 1.00 86.69 83 SER A O 1
ATOM 616 N N . ALA A 1 84 ? 2.335 3.260 -16.727 1.00 89.31 84 ALA A N 1
ATOM 617 C CA . ALA A 1 84 ? 3.323 2.189 -16.887 1.00 89.31 84 ALA A CA 1
ATOM 618 C C . ALA A 1 84 ? 3.234 1.170 -15.739 1.00 89.31 84 ALA A C 1
ATOM 620 O O . ALA A 1 84 ? 3.309 -0.042 -15.946 1.00 89.31 84 ALA A O 1
ATOM 621 N N . LEU A 1 85 ? 2.999 1.656 -14.516 1.00 90.94 85 LEU A N 1
ATOM 622 C CA . LEU A 1 85 ? 2.773 0.798 -13.356 1.00 90.94 85 LEU A CA 1
ATOM 623 C C . LEU A 1 85 ? 1.430 0.054 -13.449 1.00 90.94 85 LEU A C 1
ATOM 625 O O . LEU A 1 85 ? 1.364 -1.122 -13.100 1.00 90.94 85 LEU A O 1
ATOM 629 N N . ALA A 1 86 ? 0.380 0.706 -13.955 1.00 93.12 86 ALA A N 1
ATOM 630 C CA . ALA A 1 86 ? -0.917 0.080 -14.199 1.00 93.12 86 ALA A CA 1
ATOM 631 C C . ALA A 1 86 ? -0.809 -1.058 -15.226 1.00 93.12 86 ALA A C 1
ATOM 633 O O . ALA A 1 86 ? -1.325 -2.146 -14.985 1.00 93.12 86 ALA A O 1
ATOM 634 N N . GLN A 1 87 ? -0.076 -0.845 -16.325 1.00 92.75 87 GLN A N 1
ATOM 635 C CA . GLN A 1 87 ? 0.206 -1.880 -17.326 1.00 92.75 87 GLN A CA 1
ATOM 636 C C . GLN A 1 87 ? 1.005 -3.044 -16.732 1.00 92.75 87 GLN A C 1
ATOM 638 O O . GLN A 1 87 ? 0.661 -4.203 -16.957 1.00 92.75 87 GLN A O 1
ATOM 643 N N . ALA A 1 88 ? 2.037 -2.747 -15.935 1.00 92.88 88 ALA A N 1
ATOM 644 C CA . ALA A 1 88 ? 2.815 -3.775 -15.255 1.00 92.88 88 ALA A CA 1
ATOM 645 C C . ALA A 1 88 ? 1.941 -4.615 -14.310 1.00 92.88 88 ALA A C 1
ATOM 647 O O . ALA A 1 88 ? 2.044 -5.835 -14.332 1.00 92.88 88 ALA A O 1
ATOM 64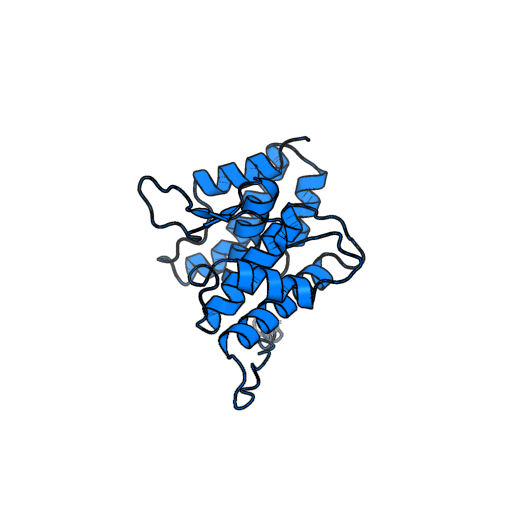8 N N . LEU A 1 89 ? 1.054 -3.986 -13.528 1.00 94.25 89 LEU A N 1
ATOM 649 C CA . LEU A 1 89 ? 0.093 -4.687 -12.671 1.00 94.25 89 LEU A CA 1
ATOM 650 C C . LEU A 1 89 ? -0.878 -5.543 -13.490 1.00 94.25 89 LEU A C 1
ATOM 652 O O . LEU A 1 89 ? -1.025 -6.726 -13.194 1.00 94.25 89 LEU A O 1
ATOM 656 N N . ALA A 1 90 ? -1.481 -4.987 -14.542 1.00 93.19 90 ALA A N 1
ATOM 657 C CA . ALA A 1 90 ? -2.403 -5.711 -15.416 1.00 93.19 90 ALA A CA 1
ATOM 658 C C . ALA A 1 90 ? -1.760 -6.962 -16.040 1.00 93.19 90 ALA A C 1
ATOM 660 O O . ALA A 1 90 ? -2.409 -7.997 -16.144 1.00 93.19 90 ALA A O 1
ATOM 661 N N . GLY A 1 91 ? -0.470 -6.902 -16.387 1.00 92.38 91 GLY A N 1
ATOM 662 C CA . GLY A 1 91 ? 0.259 -8.029 -16.973 1.00 92.38 91 GLY A CA 1
ATOM 663 C C . GLY A 1 91 ? 0.535 -9.203 -16.024 1.00 92.38 91 GLY A C 1
ATOM 664 O O . GLY A 1 91 ? 0.901 -10.277 -16.495 1.00 92.38 91 GLY A O 1
ATOM 665 N N . VAL A 1 92 ? 0.388 -9.022 -14.707 1.00 92.62 92 VAL A N 1
ATOM 666 C CA . VAL A 1 92 ? 0.659 -10.071 -13.702 1.00 92.62 92 VAL A CA 1
ATOM 667 C C . VAL A 1 92 ? -0.502 -10.327 -12.736 1.00 92.62 92 VAL A C 1
ATOM 669 O O . VAL A 1 92 ? -0.381 -11.180 -11.852 1.00 92.62 92 VAL A O 1
ATOM 672 N N . LEU A 1 93 ? -1.621 -9.611 -12.882 1.00 90.25 93 LEU A N 1
ATOM 673 C CA . LEU A 1 93 ? -2.804 -9.773 -12.041 1.00 90.25 93 LEU A CA 1
ATOM 674 C C . LEU A 1 93 ? -3.418 -11.174 -12.198 1.00 90.25 93 LEU A C 1
ATOM 676 O O . LEU A 1 93 ? -3.637 -11.629 -13.320 1.00 90.25 93 LEU A O 1
ATOM 680 N N . PRO A 1 94 ? -3.730 -11.874 -11.091 1.00 86.88 94 PRO A N 1
ATOM 681 C CA . PRO A 1 94 ? -4.491 -13.113 -11.160 1.00 86.88 94 PRO A CA 1
ATOM 682 C C . PRO A 1 94 ? -5.905 -12.848 -11.692 1.00 86.88 94 PRO A C 1
ATOM 684 O O . PRO A 1 94 ? -6.592 -11.988 -11.153 1.00 86.88 94 PRO A O 1
ATOM 687 N N . GLU A 1 95 ? -6.386 -13.651 -12.647 1.00 84.56 95 GLU A N 1
ATOM 688 C CA . GLU A 1 95 ? -7.735 -13.509 -13.243 1.00 84.56 95 GLU A CA 1
ATOM 689 C C . GLU A 1 95 ? -8.874 -13.518 -12.209 1.00 84.56 95 GLU A C 1
ATOM 691 O O . GLU A 1 95 ? -9.924 -12.920 -12.412 1.00 84.56 95 GLU A O 1
ATOM 696 N N . ARG A 1 96 ? -8.664 -14.188 -11.069 1.00 84.38 96 ARG A N 1
ATOM 697 C CA . ARG A 1 96 ? -9.630 -14.240 -9.960 1.00 84.38 96 ARG A CA 1
ATOM 698 C C . ARG A 1 96 ? -9.817 -12.903 -9.233 1.00 84.38 96 ARG A C 1
ATOM 700 O O . ARG A 1 96 ? -10.739 -12.781 -8.431 1.00 84.38 96 ARG A O 1
ATOM 707 N N . TRP A 1 97 ? -8.897 -11.956 -9.401 1.00 86.81 97 TRP A N 1
ATOM 708 C CA . TRP A 1 97 ? -8.996 -10.630 -8.806 1.00 86.81 97 TRP A CA 1
ATOM 709 C C . TRP A 1 97 ? -9.653 -9.708 -9.827 1.00 86.81 97 TRP A C 1
ATOM 711 O O . TRP A 1 97 ? -9.028 -9.329 -10.812 1.00 86.81 97 TRP A O 1
ATOM 721 N N . ASP A 1 98 ? -10.915 -9.360 -9.576 1.00 85.19 98 ASP A N 1
ATOM 722 C CA . ASP A 1 98 ? -11.699 -8.419 -10.383 1.00 85.19 98 ASP A CA 1
ATOM 723 C C . ASP A 1 98 ? -11.192 -6.980 -10.168 1.00 85.19 98 ASP A C 1
ATOM 725 O O . ASP A 1 98 ? -11.764 -6.183 -9.422 1.00 85.19 98 ASP A O 1
ATOM 729 N N . ILE A 1 99 ? -10.012 -6.696 -10.722 1.00 88.56 99 ILE A N 1
ATOM 730 C CA . ILE A 1 99 ? -9.287 -5.432 -10.608 1.00 88.56 99 ILE A CA 1
ATOM 731 C C . ILE A 1 99 ? -8.856 -5.010 -12.009 1.00 88.56 99 ILE A C 1
ATOM 733 O O . ILE A 1 99 ? -8.104 -5.728 -12.665 1.00 88.56 99 ILE A O 1
ATOM 737 N N . ASP A 1 100 ? -9.253 -3.808 -12.425 1.00 88.75 100 ASP A N 1
ATOM 738 C CA . ASP A 1 100 ? -8.721 -3.145 -13.618 1.00 88.75 100 ASP A CA 1
ATOM 739 C C . ASP A 1 100 ? -7.854 -1.941 -13.199 1.00 88.75 100 ASP A C 1
ATOM 741 O O . ASP A 1 100 ? -8.382 -0.860 -12.910 1.00 88.75 100 ASP A O 1
ATOM 745 N N . PRO A 1 101 ? -6.512 -2.088 -13.155 1.00 88.81 101 PRO A N 1
ATOM 746 C CA . PRO A 1 101 ? -5.606 -0.989 -12.828 1.00 88.81 101 PRO A CA 1
ATOM 747 C C . PRO A 1 101 ? -5.713 0.196 -13.794 1.00 88.81 101 PRO A C 1
ATOM 749 O O . PRO A 1 101 ? -5.347 1.309 -13.420 1.00 88.81 101 PRO A O 1
ATOM 752 N N . GLY A 1 102 ? -6.185 -0.027 -15.026 1.00 87.44 102 GLY A N 1
ATOM 753 C CA . GLY A 1 102 ? -6.299 0.995 -16.063 1.00 87.44 102 GLY A CA 1
ATOM 754 C C . GLY A 1 102 ? -7.423 2.005 -15.825 1.00 87.44 102 GLY A C 1
ATOM 755 O O . GLY A 1 102 ? -7.365 3.101 -16.375 1.00 87.44 102 GLY A O 1
ATOM 756 N N . GLN A 1 103 ? -8.408 1.678 -14.981 1.00 88.12 103 GLN A N 1
ATOM 757 C CA . GLN A 1 103 ? -9.521 2.580 -14.639 1.00 88.12 103 GLN A CA 1
ATOM 758 C C . GLN A 1 103 ? -9.194 3.536 -13.488 1.00 88.12 103 GLN A C 1
ATOM 760 O O . GLN A 1 103 ? -10.003 4.399 -13.148 1.00 88.12 103 GLN A O 1
ATOM 765 N N . ILE A 1 104 ? -8.038 3.375 -12.838 1.00 91.12 104 ILE A N 1
ATOM 766 C CA . ILE A 1 104 ? -7.708 4.156 -11.650 1.00 91.12 104 ILE A CA 1
ATOM 767 C C . ILE A 1 104 ? -7.149 5.516 -12.050 1.00 91.12 104 ILE A C 1
ATOM 769 O O . ILE A 1 104 ? -6.035 5.636 -12.560 1.00 91.12 104 ILE A O 1
ATOM 773 N N . GLU A 1 105 ? -7.908 6.561 -11.742 1.00 91.19 105 GLU A N 1
ATOM 774 C CA . GLU A 1 105 ? -7.471 7.934 -11.940 1.00 91.19 105 GLU A CA 1
ATOM 775 C C . GLU A 1 105 ? -6.620 8.413 -10.756 1.00 91.19 105 GLU A C 1
ATOM 777 O O . GLU A 1 105 ? -7.064 8.448 -9.603 1.00 91.19 105 GLU A O 1
ATOM 782 N N . PHE A 1 106 ? -5.387 8.823 -11.062 1.00 91.06 106 PHE A N 1
ATOM 783 C CA . PHE A 1 106 ? -4.491 9.477 -10.117 1.00 91.06 106 PHE A CA 1
ATOM 784 C C . PHE A 1 106 ? -4.361 10.961 -10.445 1.00 91.06 106 PHE A C 1
ATOM 786 O O . PHE A 1 106 ? -4.023 11.339 -11.565 1.00 91.06 106 PHE A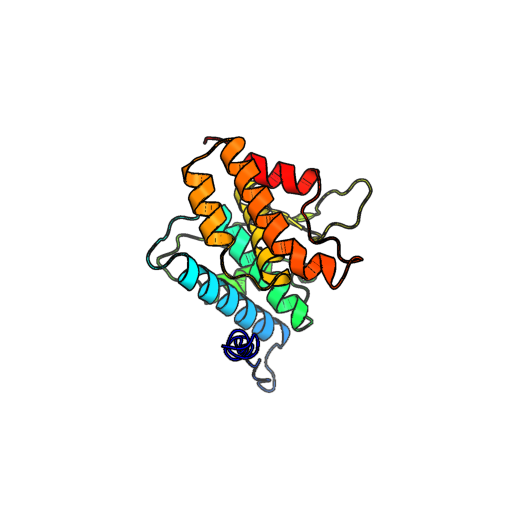 O 1
ATOM 793 N N . VAL A 1 107 ? -4.548 11.800 -9.431 1.00 91.06 107 VAL A N 1
ATOM 794 C CA . VAL A 1 107 ? -4.384 13.254 -9.520 1.00 91.06 107 VAL A CA 1
ATOM 795 C C . VAL A 1 107 ? -3.293 13.722 -8.566 1.00 91.06 107 VAL A C 1
ATOM 797 O O . VAL A 1 107 ? -2.921 13.016 -7.625 1.00 91.06 107 VAL A O 1
ATOM 800 N N . GLN A 1 108 ? -2.772 14.930 -8.779 1.00 88.44 108 GLN A N 1
ATOM 801 C CA . GLN A 1 108 ? -1.796 15.512 -7.862 1.00 88.44 108 GLN A CA 1
ATOM 802 C C . GLN A 1 108 ? -2.404 15.654 -6.460 1.00 88.44 108 GLN A C 1
ATOM 804 O O . GLN A 1 108 ? -3.522 16.151 -6.289 1.00 88.44 108 GLN A O 1
ATOM 809 N N . ARG A 1 109 ? -1.668 15.208 -5.439 1.00 87.31 109 ARG A N 1
ATOM 810 C CA . ARG A 1 109 ? -2.060 15.420 -4.048 1.00 87.31 109 ARG A CA 1
ATOM 811 C C . ARG A 1 109 ? -1.872 16.903 -3.734 1.00 87.31 109 ARG A C 1
ATOM 813 O O . ARG A 1 109 ? -0.752 17.407 -3.757 1.00 87.31 109 ARG A O 1
ATOM 820 N N . ALA A 1 110 ? -2.975 17.602 -3.480 1.00 75.56 110 ALA A N 1
ATOM 821 C CA . ALA A 1 110 ? -2.928 18.974 -2.999 1.00 75.56 110 ALA A CA 1
ATOM 822 C C . ALA A 1 110 ? -2.310 18.964 -1.599 1.00 75.56 110 ALA A C 1
ATOM 824 O O . ALA A 1 110 ? -2.803 18.262 -0.721 1.00 75.56 110 ALA A O 1
ATOM 825 N N . THR A 1 111 ? -1.231 19.713 -1.397 1.00 63.78 111 THR A N 1
ATOM 826 C CA . THR A 1 111 ? -0.595 19.842 -0.084 1.00 63.78 111 THR A CA 1
ATOM 827 C C . THR A 1 111 ? -0.415 21.304 0.247 1.00 63.78 111 THR A C 1
ATOM 829 O O . THR A 1 111 ? 0.262 22.011 -0.498 1.00 63.78 111 THR A O 1
ATOM 832 N N . ALA A 1 112 ? -1.012 21.739 1.357 1.00 55.03 112 ALA A N 1
ATOM 833 C CA . ALA A 1 112 ? -0.929 23.126 1.790 1.00 55.03 112 ALA A CA 1
ATOM 834 C C . ALA A 1 112 ? 0.478 23.486 2.297 1.00 55.03 112 ALA A C 1
ATOM 836 O O . ALA A 1 112 ? 0.981 24.527 1.908 1.00 55.03 112 ALA A O 1
ATOM 837 N N . ASP A 1 113 ? 1.155 22.617 3.071 1.00 53.94 113 ASP A N 1
ATOM 838 C CA . ASP A 1 113 ? 2.366 23.042 3.808 1.00 53.94 113 ASP A CA 1
ATOM 839 C C . ASP A 1 113 ? 3.430 21.949 4.076 1.00 53.94 113 ASP A C 1
ATOM 841 O O . ASP A 1 113 ? 4.402 22.185 4.798 1.00 53.94 113 ASP A O 1
ATOM 845 N N . ARG A 1 114 ? 3.291 20.722 3.545 1.00 60.53 114 ARG A N 1
ATOM 846 C CA . ARG A 1 114 ? 4.258 19.622 3.772 1.00 60.53 114 ARG A CA 1
ATOM 847 C C . ARG A 1 114 ? 4.503 18.803 2.513 1.00 60.53 114 ARG A C 1
ATOM 849 O O . ARG A 1 114 ? 3.572 18.558 1.757 1.00 60.53 114 ARG A O 1
ATOM 856 N N . MET A 1 115 ? 5.742 18.336 2.326 1.00 63.66 115 MET A N 1
ATOM 857 C CA . MET A 1 115 ? 6.060 17.368 1.272 1.00 63.66 115 MET A CA 1
ATOM 858 C C . MET A 1 115 ? 5.339 16.044 1.568 1.00 63.66 115 MET A C 1
ATOM 860 O O . MET A 1 115 ? 5.665 15.402 2.570 1.00 63.66 115 MET A O 1
ATOM 864 N N . PRO A 1 116 ? 4.370 15.631 0.735 1.00 69.12 116 PRO A N 1
ATOM 865 C CA . PRO A 1 116 ? 3.644 14.392 0.954 1.00 69.12 116 PRO A CA 1
ATOM 866 C C . PRO A 1 116 ? 4.526 13.188 0.623 1.00 69.12 116 PRO A C 1
ATOM 868 O O . PRO A 1 116 ? 5.449 13.268 -0.192 1.00 69.12 116 PRO A O 1
ATOM 871 N N . ARG A 1 117 ? 4.211 12.036 1.220 1.00 77.00 117 ARG A N 1
ATOM 872 C CA . ARG A 1 117 ? 4.918 10.774 0.949 1.00 77.00 117 ARG A CA 1
ATOM 873 C C . ARG A 1 117 ? 4.701 10.266 -0.486 1.00 77.00 117 ARG A C 1
ATOM 875 O O . ARG A 1 117 ? 5.565 9.625 -1.093 1.00 77.00 117 ARG A O 1
ATOM 882 N N . THR A 1 118 ? 3.531 10.560 -1.031 1.00 84.12 118 THR A N 1
ATOM 883 C CA . THR A 1 118 ? 3.124 10.277 -2.407 1.00 84.12 118 THR A CA 1
ATOM 884 C C . THR A 1 118 ? 2.784 11.600 -3.085 1.00 84.12 118 THR A C 1
ATOM 886 O O . THR A 1 118 ? 2.072 12.423 -2.507 1.00 84.12 118 THR A O 1
ATOM 889 N N . ARG A 1 119 ? 3.299 11.850 -4.297 1.00 85.88 119 ARG A N 1
ATOM 890 C CA . ARG A 1 119 ? 2.933 13.071 -5.043 1.00 85.88 119 ARG A CA 1
ATOM 891 C C . ARG A 1 119 ? 1.522 12.969 -5.603 1.00 85.88 119 ARG A C 1
ATOM 893 O O . ARG A 1 119 ? 0.885 13.993 -5.844 1.00 85.88 119 ARG A O 1
ATOM 900 N N . LEU A 1 120 ? 1.054 11.744 -5.822 1.00 90.19 120 LEU A N 1
ATOM 901 C CA . LEU A 1 120 ? -0.255 11.457 -6.380 1.00 90.19 120 LEU A CA 1
ATOM 902 C C . LEU A 1 120 ? -1.213 10.915 -5.316 1.00 90.19 120 LEU A C 1
ATOM 904 O O . LEU A 1 120 ? -0.815 10.402 -4.264 1.00 90.19 120 LEU A O 1
ATOM 908 N N . ARG A 1 121 ? -2.502 11.033 -5.614 1.00 92.12 121 ARG A N 1
ATOM 909 C CA . ARG A 1 121 ? -3.595 10.389 -4.891 1.00 92.12 121 ARG A CA 1
ATOM 910 C C . ARG A 1 121 ? -4.577 9.784 -5.877 1.00 92.12 121 ARG A C 1
ATOM 912 O O . ARG A 1 121 ? -4.765 10.355 -6.950 1.00 92.12 121 ARG A O 1
ATOM 919 N N . ALA A 1 122 ? -5.206 8.677 -5.507 1.00 93.38 122 ALA A N 1
ATOM 920 C CA . ALA A 1 122 ? -6.349 8.190 -6.269 1.00 93.38 122 ALA A CA 1
ATOM 921 C C . ALA A 1 122 ? -7.573 9.085 -6.005 1.00 93.38 122 ALA A C 1
ATOM 923 O O . ALA A 1 122 ? -7.692 9.690 -4.934 1.00 93.38 122 ALA A O 1
ATOM 924 N N . THR A 1 123 ? -8.468 9.202 -6.984 1.00 91.62 123 THR A N 1
ATOM 925 C CA . THR A 1 123 ? -9.725 9.955 -6.824 1.00 91.62 123 THR A CA 1
ATOM 926 C C . THR A 1 123 ? -10.716 9.236 -5.903 1.00 91.62 123 THR A C 1
ATOM 928 O O . THR A 1 123 ? -11.410 9.894 -5.126 1.00 91.62 123 THR A O 1
ATOM 931 N N . ASP A 1 124 ? -10.729 7.900 -5.923 1.00 92.31 124 ASP A N 1
ATOM 932 C CA . ASP A 1 124 ? -11.475 7.063 -4.980 1.00 92.31 124 ASP A CA 1
ATOM 933 C C . ASP A 1 124 ? -10.755 6.957 -3.624 1.00 92.31 124 ASP A C 1
ATOM 935 O O . ASP A 1 124 ? -9.563 6.653 -3.549 1.00 92.31 124 ASP A O 1
ATOM 939 N N . ALA A 1 125 ? -11.489 7.177 -2.529 1.00 90.56 125 ALA A N 1
ATOM 940 C CA . ALA A 1 125 ? -10.922 7.181 -1.179 1.00 90.56 125 ALA A CA 1
ATOM 941 C C . ALA A 1 125 ? -10.455 5.792 -0.709 1.00 90.56 125 ALA A C 1
ATOM 943 O O . ALA A 1 125 ? -9.472 5.698 0.026 1.00 90.56 125 ALA A O 1
ATOM 944 N N . GLY A 1 126 ? -11.129 4.718 -1.131 1.00 93.62 126 GLY A N 1
ATOM 945 C CA . GLY A 1 126 ? -10.719 3.348 -0.829 1.00 93.62 126 GLY A CA 1
ATOM 946 C C . GLY A 1 126 ? -9.411 2.995 -1.530 1.00 93.62 126 GLY A C 1
ATOM 947 O O . GLY A 1 126 ? -8.503 2.456 -0.896 1.00 93.62 126 GLY A O 1
ATOM 948 N N . VAL A 1 127 ? -9.284 3.372 -2.804 1.00 95.25 127 VAL A N 1
ATOM 949 C CA . VAL A 1 127 ? -8.038 3.222 -3.564 1.00 95.25 127 VAL A CA 1
ATOM 950 C C . VAL A 1 127 ? -6.925 4.086 -2.966 1.00 95.25 127 VAL A C 1
ATOM 952 O O . VAL A 1 127 ? -5.817 3.589 -2.785 1.00 95.25 127 VAL A O 1
ATOM 955 N N . ASP A 1 128 ? -7.183 5.345 -2.597 1.00 95.44 128 ASP A N 1
ATOM 956 C CA . ASP A 1 128 ? -6.137 6.209 -2.024 1.00 95.44 128 ASP A CA 1
ATOM 957 C C . ASP A 1 128 ? -5.661 5.695 -0.656 1.00 95.44 128 ASP A C 1
ATOM 959 O O . ASP A 1 128 ? -4.460 5.665 -0.383 1.00 95.44 128 ASP A O 1
ATOM 963 N N . ALA A 1 129 ? -6.577 5.208 0.187 1.00 95.62 129 ALA A N 1
ATOM 964 C CA . ALA A 1 129 ? -6.223 4.582 1.459 1.00 95.62 129 ALA A CA 1
ATOM 965 C C . ALA A 1 129 ? -5.366 3.327 1.249 1.00 95.62 129 ALA A C 1
ATOM 967 O O . ALA A 1 129 ? -4.317 3.181 1.883 1.00 95.62 129 ALA A O 1
ATOM 968 N N . GLY A 1 130 ? -5.766 2.460 0.315 1.00 96.81 130 GLY A N 1
ATOM 969 C CA . GLY A 1 130 ? -4.973 1.304 -0.087 1.00 96.81 130 GLY A CA 1
ATOM 970 C C . GLY A 1 130 ? -3.577 1.716 -0.551 1.00 96.81 130 GLY A C 1
ATOM 971 O O . GLY A 1 130 ? -2.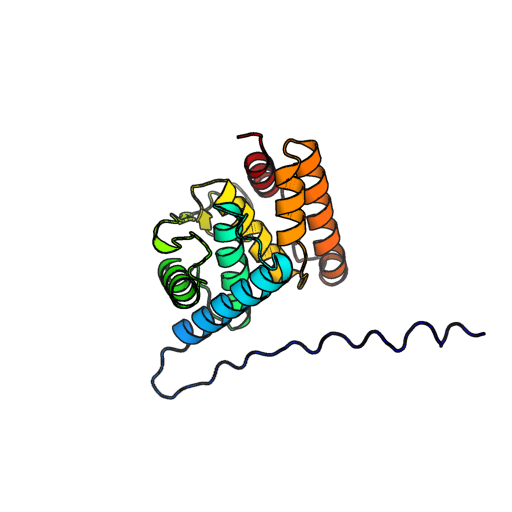580 1.175 -0.078 1.00 96.81 130 GLY A O 1
ATOM 972 N N . TYR A 1 131 ? -3.492 2.729 -1.413 1.00 96.31 131 TYR A N 1
ATOM 973 C CA . TYR A 1 131 ? -2.244 3.258 -1.963 1.00 96.31 131 TYR A CA 1
ATOM 974 C C . TYR A 1 131 ? -1.275 3.737 -0.879 1.00 96.31 131 TYR A C 1
ATOM 976 O O . TYR A 1 131 ? -0.099 3.360 -0.875 1.00 96.31 131 TYR A O 1
ATOM 984 N N . LEU A 1 132 ? -1.774 4.493 0.097 1.00 95.31 132 LEU A N 1
ATOM 985 C CA . LEU A 1 132 ? -0.990 4.937 1.249 1.00 95.31 132 LEU A CA 1
ATOM 986 C C . LEU A 1 132 ? -0.492 3.757 2.100 1.00 95.31 132 LEU A C 1
ATOM 988 O O . LEU A 1 132 ? 0.673 3.735 2.511 1.00 95.31 132 LEU A O 1
ATOM 992 N N . VAL A 1 133 ? -1.347 2.760 2.338 1.00 96.38 133 VAL A N 1
ATOM 993 C CA . VAL A 1 133 ? -1.033 1.584 3.165 1.00 96.38 133 VAL A CA 1
ATOM 994 C C . VAL A 1 133 ? -0.037 0.653 2.485 1.00 96.38 133 VAL A C 1
ATOM 996 O O . VAL A 1 133 ? 0.928 0.243 3.126 1.00 96.38 133 VAL A O 1
ATOM 999 N N . GLY A 1 134 ? -0.206 0.356 1.197 1.00 96.62 134 GLY A N 1
ATOM 1000 C CA . GLY A 1 134 ? 0.742 -0.467 0.444 1.00 96.62 134 GLY A CA 1
ATOM 1001 C C . GLY A 1 134 ? 2.129 0.163 0.405 1.00 96.62 134 GLY A C 1
ATOM 1002 O O . GLY A 1 134 ? 3.140 -0.512 0.608 1.00 96.62 134 GLY A O 1
ATOM 1003 N N . HIS A 1 135 ? 2.180 1.484 0.244 1.00 94.38 135 HIS A N 1
ATOM 1004 C CA . HIS A 1 135 ? 3.428 2.229 0.296 1.00 94.38 135 HIS A CA 1
ATOM 1005 C C . HIS A 1 135 ? 4.081 2.184 1.692 1.00 94.38 135 HIS A C 1
ATOM 1007 O O . HIS A 1 135 ? 5.292 1.969 1.798 1.00 94.38 135 HIS A O 1
ATOM 1013 N N . LEU A 1 136 ? 3.298 2.352 2.768 1.00 94.44 136 LEU A N 1
ATOM 1014 C CA . LEU A 1 136 ? 3.784 2.214 4.146 1.00 94.44 136 LEU A CA 1
ATOM 1015 C C . LEU A 1 136 ? 4.319 0.802 4.419 1.00 94.44 136 LEU A C 1
ATOM 1017 O O . LEU A 1 136 ? 5.422 0.662 4.941 1.00 94.44 136 LEU A O 1
ATOM 1021 N N . GLU A 1 137 ? 3.566 -0.235 4.056 1.00 95.50 137 GLU A N 1
ATOM 1022 C CA . GLU A 1 137 ? 3.964 -1.628 4.257 1.00 95.50 137 GLU A CA 1
ATOM 1023 C C . GLU A 1 137 ? 5.292 -1.926 3.560 1.00 95.50 137 GLU A C 1
ATOM 1025 O O . GLU A 1 137 ? 6.221 -2.450 4.182 1.00 95.50 137 GLU A O 1
ATOM 1030 N N . ALA A 1 138 ? 5.416 -1.514 2.296 1.00 93.62 138 ALA A N 1
ATOM 1031 C CA . ALA A 1 138 ? 6.657 -1.647 1.560 1.00 93.62 138 ALA A CA 1
ATOM 1032 C C . ALA A 1 138 ? 7.802 -0.948 2.299 1.00 93.62 138 ALA A C 1
ATOM 1034 O O . ALA A 1 138 ? 8.825 -1.593 2.528 1.00 93.62 138 ALA A O 1
ATOM 1035 N N . LEU A 1 139 ? 7.640 0.316 2.722 1.00 90.44 139 LEU A N 1
ATOM 1036 C CA . LEU A 1 139 ? 8.648 1.080 3.473 1.00 90.44 139 LEU A CA 1
ATOM 1037 C C . LEU A 1 139 ? 9.079 0.392 4.771 1.00 90.44 139 LEU A C 1
ATOM 1039 O O . LEU A 1 139 ? 10.280 0.263 5.018 1.00 90.44 139 LEU A O 1
ATOM 1043 N N . CYS A 1 140 ? 8.113 -0.050 5.573 1.00 90.19 140 CYS A N 1
ATOM 1044 C CA . CYS A 1 140 ? 8.348 -0.681 6.865 1.00 90.19 140 CYS A CA 1
ATOM 1045 C C . CYS A 1 140 ? 8.892 -2.109 6.744 1.00 90.19 140 CYS A C 1
ATOM 1047 O O . CYS A 1 140 ? 9.518 -2.600 7.683 1.00 90.19 140 CYS A O 1
ATOM 1049 N N . GLY A 1 141 ? 8.681 -2.764 5.599 1.00 89.31 141 GLY A N 1
ATOM 1050 C CA . GLY A 1 141 ? 9.047 -4.163 5.394 1.00 89.31 141 GLY A CA 1
ATOM 1051 C C . GLY A 1 141 ? 8.198 -5.115 6.235 1.00 89.31 141 GLY A C 1
ATOM 1052 O O . GLY A 1 141 ? 8.707 -6.135 6.696 1.00 89.31 141 GLY A O 1
ATOM 1053 N N . THR A 1 142 ? 6.938 -4.757 6.493 1.00 89.75 142 THR A N 1
ATOM 1054 C CA . THR A 1 142 ? 5.973 -5.659 7.131 1.00 89.75 142 THR A CA 1
ATOM 1055 C C . THR A 1 142 ? 5.262 -6.516 6.089 1.00 89.75 142 THR A C 1
ATOM 1057 O O . THR A 1 142 ? 5.326 -6.243 4.894 1.00 89.75 142 THR A O 1
ATOM 1060 N N . GLU A 1 143 ? 4.594 -7.574 6.547 1.00 93.25 143 GLU A N 1
ATOM 1061 C CA . GLU A 1 143 ? 3.876 -8.522 5.682 1.00 93.25 143 GLU A CA 1
ATOM 1062 C C . GLU A 1 143 ? 2.476 -8.829 6.248 1.00 93.25 143 GLU A C 1
ATOM 1064 O O . GLU A 1 143 ? 2.034 -9.976 6.278 1.00 93.25 143 GLU A O 1
ATOM 1069 N N . LYS A 1 144 ? 1.799 -7.814 6.800 1.00 94.56 144 LYS A N 1
ATOM 1070 C CA . LYS A 1 144 ? 0.527 -7.986 7.525 1.00 94.56 144 LYS A CA 1
ATOM 1071 C C . LYS A 1 144 ? -0.488 -6.849 7.384 1.00 94.56 144 LYS A C 1
ATOM 1073 O O . LYS A 1 144 ? -1.628 -7.036 7.807 1.00 94.56 144 LYS A O 1
ATOM 1078 N N . LEU A 1 145 ? -0.104 -5.667 6.895 1.00 96.56 145 LEU A N 1
ATOM 1079 C CA . LEU A 1 145 ? -0.973 -4.486 6.934 1.00 96.56 145 LEU A CA 1
ATOM 1080 C C . LEU A 1 145 ? -2.175 -4.620 6.004 1.00 96.56 145 LEU A C 1
ATOM 1082 O O . LEU A 1 145 ? -3.259 -4.214 6.408 1.00 96.56 145 LEU A O 1
ATOM 1086 N N . LEU A 1 146 ? -2.034 -5.235 4.825 1.00 96.06 146 LEU A N 1
ATOM 1087 C CA . LEU A 1 146 ? -3.191 -5.519 3.966 1.00 96.06 146 LEU A CA 1
ATOM 1088 C C . LEU A 1 146 ? -4.212 -6.407 4.684 1.00 96.06 146 LEU A C 1
ATOM 1090 O O . LEU A 1 146 ? -5.391 -6.068 4.746 1.00 96.06 146 LEU A O 1
ATOM 1094 N N . ARG A 1 147 ? -3.762 -7.523 5.268 1.00 95.06 147 ARG A N 1
ATOM 1095 C CA . ARG A 1 147 ? -4.652 -8.441 5.991 1.00 95.06 147 ARG A CA 1
ATOM 1096 C C . ARG A 1 147 ? -5.353 -7.754 7.162 1.00 95.06 147 ARG A C 1
ATOM 1098 O O . ARG A 1 147 ? -6.549 -7.953 7.359 1.00 95.06 147 ARG A O 1
ATOM 1105 N N . LEU A 1 148 ? -4.612 -6.969 7.947 1.00 95.69 148 LEU A N 1
ATOM 1106 C CA . LEU A 1 148 ? -5.182 -6.219 9.065 1.00 95.69 148 LEU A CA 1
ATOM 1107 C C . LEU A 1 148 ? -6.192 -5.182 8.574 1.00 95.69 148 LEU A C 1
ATOM 1109 O O . LEU A 1 148 ? -7.264 -5.086 9.157 1.00 95.69 148 LEU A O 1
ATOM 1113 N N . ALA A 1 149 ? -5.898 -4.464 7.487 1.00 95.31 149 ALA A N 1
ATOM 1114 C CA . ALA A 1 149 ? -6.819 -3.486 6.922 1.00 95.31 149 ALA A CA 1
ATOM 1115 C C . ALA A 1 149 ? -8.167 -4.124 6.587 1.00 95.31 149 ALA A C 1
ATOM 1117 O O . ALA A 1 149 ? -9.193 -3.649 7.056 1.00 95.31 149 ALA A O 1
ATOM 1118 N N . LEU A 1 150 ? -8.164 -5.237 5.850 1.00 92.56 150 LEU A N 1
ATOM 1119 C CA . LEU A 1 150 ? -9.400 -5.898 5.433 1.00 92.56 150 LEU A CA 1
ATOM 1120 C C . LEU A 1 150 ? -10.208 -6.433 6.618 1.00 92.56 150 LEU A C 1
ATOM 1122 O O . LEU A 1 150 ? -11.410 -6.197 6.682 1.00 92.56 150 LEU A O 1
ATOM 1126 N N . LEU A 1 151 ? -9.547 -7.050 7.603 1.00 92.50 151 LEU A N 1
ATOM 1127 C CA . LEU A 1 151 ? -10.208 -7.527 8.824 1.00 92.50 151 LEU A CA 1
ATOM 1128 C C . LEU A 1 151 ? -10.884 -6.388 9.603 1.00 92.50 151 LEU A C 1
ATOM 1130 O O . LEU A 1 151 ? -11.934 -6.572 10.214 1.00 92.50 151 LEU A O 1
ATOM 1134 N N . ARG A 1 152 ? -10.282 -5.200 9.601 1.00 94.12 152 ARG A N 1
ATOM 1135 C CA . ARG A 1 152 ? -10.833 -4.014 10.262 1.00 94.12 152 ARG A CA 1
ATOM 1136 C C . ARG A 1 152 ? -11.921 -3.351 9.411 1.00 94.12 152 ARG A C 1
ATOM 1138 O O . ARG A 1 152 ? -12.925 -2.910 9.954 1.00 94.12 152 ARG A O 1
ATOM 1145 N N . MET A 1 153 ? -11.784 -3.341 8.088 1.00 91.62 153 MET A N 1
ATOM 1146 C CA . MET A 1 153 ? -12.829 -2.858 7.179 1.00 91.62 153 MET A CA 1
ATOM 1147 C C . MET A 1 153 ? -14.108 -3.701 7.267 1.00 91.62 153 MET A C 1
ATOM 1149 O O . MET A 1 153 ? -15.194 -3.140 7.183 1.00 91.62 153 MET A O 1
ATOM 1153 N N . GLU A 1 154 ? -14.000 -5.014 7.494 1.00 90.12 154 GLU A N 1
ATOM 1154 C CA . GLU A 1 154 ? -15.153 -5.893 7.754 1.00 90.12 154 GLU A CA 1
ATOM 1155 C C . GLU A 1 154 ? -15.901 -5.530 9.047 1.00 90.12 154 GLU A C 1
ATOM 1157 O O . GLU A 1 154 ? -17.117 -5.684 9.120 1.00 90.12 154 GLU A O 1
ATOM 1162 N N . GLN A 1 155 ? -15.188 -5.031 10.064 1.00 90.75 155 GLN A N 1
ATOM 1163 C CA . GLN A 1 155 ? -15.796 -4.528 11.303 1.00 90.75 155 GLN A CA 1
ATOM 1164 C C . GLN A 1 155 ? -16.483 -3.176 11.071 1.00 90.75 155 GLN A C 1
ATOM 1166 O O . GLN A 1 155 ? -17.556 -2.928 11.618 1.00 90.75 155 GLN A O 1
ATOM 1171 N N . GLY A 1 156 ? -15.867 -2.329 10.239 1.00 88.88 156 GLY A N 1
ATOM 1172 C CA . GLY A 1 156 ? -16.369 -1.015 9.855 1.00 88.88 156 GLY A CA 1
ATOM 1173 C C . GLY A 1 156 ? -16.368 0.022 10.985 1.00 88.88 156 GLY A C 1
ATOM 1174 O O . GLY A 1 156 ? -16.245 -0.281 12.173 1.00 88.88 156 GLY A O 1
ATOM 1175 N N . GLY A 1 157 ? -16.515 1.288 10.596 1.00 90.62 157 GLY A N 1
ATOM 1176 C CA . GLY A 1 157 ? -16.702 2.408 11.516 1.00 90.62 157 GLY A CA 1
ATOM 1177 C C . GLY A 1 157 ? -15.420 2.968 12.140 1.00 90.62 157 GLY A C 1
ATOM 1178 O O . GLY A 1 157 ? -14.305 2.483 11.932 1.00 90.62 157 GLY A O 1
ATOM 1179 N N . ASP A 1 158 ? -15.599 4.028 12.931 1.00 92.88 158 ASP A N 1
ATOM 1180 C CA . ASP A 1 158 ? -14.500 4.860 13.437 1.00 92.88 158 ASP A CA 1
ATOM 1181 C C . ASP A 1 158 ? -13.529 4.099 14.341 1.00 92.88 158 ASP A C 1
ATOM 1183 O O . ASP A 1 158 ? -12.318 4.316 14.269 1.00 92.88 158 ASP A O 1
ATOM 1187 N N . GLN A 1 159 ? -14.037 3.184 15.172 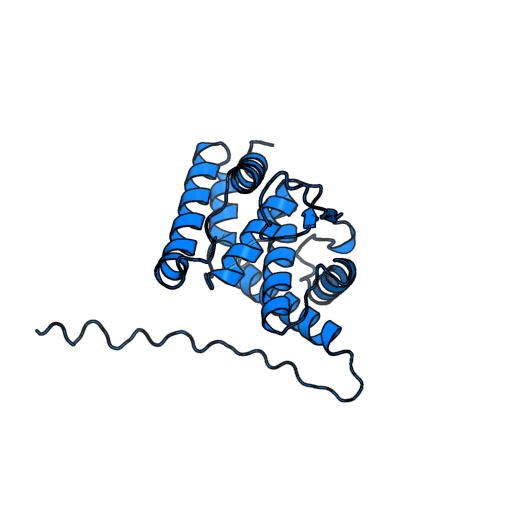1.00 94.75 159 GLN A N 1
ATOM 1188 C CA . GLN A 1 159 ? -13.181 2.397 16.057 1.00 94.75 159 GLN A CA 1
ATOM 1189 C C . GLN A 1 159 ? -12.288 1.440 15.261 1.00 94.75 159 GLN A C 1
ATOM 1191 O O . GLN A 1 159 ? -11.099 1.343 15.550 1.00 94.75 159 GLN A O 1
ATOM 1196 N N . ALA A 1 160 ? -12.819 0.782 14.228 1.00 95.38 160 ALA A N 1
ATOM 1197 C CA . ALA A 1 160 ? -12.025 -0.109 13.390 1.00 95.38 160 ALA A CA 1
ATOM 1198 C C . ALA A 1 160 ? -10.959 0.660 12.593 1.00 95.38 160 ALA A C 1
ATOM 1200 O O . ALA A 1 160 ? -9.821 0.201 12.469 1.00 95.38 160 ALA A O 1
ATOM 1201 N N . ALA A 1 161 ? -11.298 1.862 12.116 1.00 95.50 161 ALA A N 1
ATOM 1202 C CA . ALA A 1 161 ? -10.338 2.765 11.491 1.00 95.50 161 ALA A CA 1
ATOM 1203 C C . ALA A 1 161 ? -9.229 3.183 12.470 1.00 95.50 161 ALA A C 1
ATOM 1205 O O . ALA A 1 161 ? -8.049 3.178 12.119 1.00 95.50 161 ALA A O 1
ATOM 1206 N N . GLN A 1 162 ? -9.592 3.528 13.708 1.00 96.69 162 GLN A N 1
ATOM 1207 C CA . GLN A 1 162 ? -8.640 3.929 14.740 1.00 96.69 162 GLN A CA 1
ATOM 1208 C C . GLN A 1 162 ? -7.712 2.775 15.143 1.00 96.69 162 GLN A C 1
ATOM 1210 O O . GLN A 1 162 ? -6.500 2.982 15.227 1.00 96.69 162 GLN A O 1
ATOM 1215 N N . ASP A 1 163 ? -8.251 1.570 15.322 1.00 97.38 163 ASP A N 1
ATOM 1216 C CA . ASP A 1 163 ? -7.472 0.359 15.588 1.00 97.38 163 ASP A CA 1
ATOM 1217 C C . ASP A 1 163 ? -6.464 0.092 14.462 1.00 97.38 163 ASP A C 1
ATOM 1219 O O . ASP A 1 163 ? -5.285 -0.157 14.718 1.00 97.38 163 ASP A O 1
ATOM 1223 N N . PHE A 1 164 ? -6.901 0.205 13.205 1.00 97.75 164 PHE A N 1
ATOM 1224 C CA . PHE A 1 164 ? -6.021 0.001 12.059 1.00 97.75 164 PHE A CA 1
ATOM 1225 C C . PHE A 1 164 ? -4.928 1.077 11.946 1.00 97.75 164 PHE A C 1
ATOM 1227 O O . PHE A 1 164 ? -3.777 0.776 11.620 1.00 97.75 164 PHE A O 1
ATOM 1234 N N . LEU A 1 165 ? -5.244 2.337 12.255 1.00 97.44 165 LEU A N 1
ATOM 1235 C CA . LEU A 1 165 ? -4.239 3.401 12.329 1.00 97.44 165 LEU A CA 1
ATOM 1236 C C . LEU A 1 165 ? -3.194 3.114 13.415 1.00 97.44 165 LEU A C 1
ATOM 1238 O O . LEU A 1 165 ? -2.009 3.372 13.202 1.00 97.44 165 LEU A O 1
ATOM 1242 N N . THR A 1 166 ? -3.603 2.537 14.547 1.00 96.88 166 THR A N 1
ATOM 1243 C CA . THR A 1 166 ? -2.672 2.062 15.577 1.00 96.88 166 THR A CA 1
ATOM 1244 C C . THR A 1 166 ? -1.805 0.909 15.066 1.00 96.88 166 THR A C 1
ATOM 1246 O O . THR A 1 166 ? -0.593 0.938 15.276 1.00 96.88 166 THR A O 1
ATOM 1249 N N . ASP A 1 167 ? -2.369 -0.056 14.333 1.00 97.25 167 ASP A N 1
ATOM 1250 C CA . ASP A 1 167 ? -1.595 -1.130 13.692 1.00 97.25 167 ASP A CA 1
ATOM 1251 C C . ASP A 1 167 ? -0.525 -0.571 12.725 1.00 97.25 167 ASP A C 1
ATOM 1253 O O . ASP A 1 167 ? 0.613 -1.057 12.695 1.00 97.25 167 ASP A O 1
ATOM 1257 N N . CYS A 1 168 ? -0.858 0.491 11.983 1.00 96.38 168 CYS A N 1
ATOM 1258 C CA . CYS A 1 168 ? 0.069 1.204 11.101 1.00 96.38 168 CYS A CA 1
ATOM 1259 C C . CYS A 1 168 ? 1.182 1.931 11.874 1.00 96.38 168 CYS A C 1
ATOM 1261 O O . CYS A 1 168 ? 2.349 1.856 11.484 1.00 96.38 168 CYS A O 1
ATOM 1263 N N . ASP A 1 169 ? 0.851 2.607 12.978 1.00 94.75 169 ASP A N 1
ATOM 1264 C CA . ASP A 1 169 ? 1.845 3.273 13.829 1.00 94.75 169 ASP A CA 1
ATOM 1265 C C . ASP A 1 169 ? 2.828 2.250 14.426 1.00 94.75 169 ASP A C 1
ATOM 1267 O O . ASP A 1 169 ? 4.042 2.440 14.353 1.00 94.75 169 ASP A O 1
ATOM 1271 N N . VAL A 1 170 ? 2.325 1.110 14.910 1.00 94.19 170 VAL A N 1
ATOM 1272 C CA . VAL A 1 170 ? 3.153 0.008 15.430 1.00 94.19 170 VAL A CA 1
ATOM 1273 C C . VAL A 1 170 ? 4.077 -0.569 14.350 1.00 94.19 170 VAL A C 1
ATOM 1275 O O . VAL A 1 170 ? 5.217 -0.934 14.642 1.00 94.19 170 VAL A O 1
ATOM 1278 N N . ALA A 1 171 ? 3.623 -0.652 13.096 1.00 93.06 171 ALA A N 1
ATOM 1279 C CA . ALA A 1 171 ? 4.469 -1.068 11.974 1.00 93.06 171 ALA A CA 1
ATOM 1280 C C . ALA A 1 171 ? 5.571 -0.041 11.649 1.00 93.06 171 ALA A C 1
ATOM 1282 O O . ALA A 1 171 ? 6.687 -0.421 11.282 1.00 93.06 171 ALA A O 1
ATOM 1283 N N . ALA A 1 172 ? 5.284 1.253 11.800 1.00 90.75 172 ALA A N 1
ATOM 1284 C CA . ALA A 1 172 ? 6.235 2.337 11.566 1.00 90.75 172 ALA A CA 1
ATOM 1285 C C . ALA A 1 172 ? 7.292 2.469 12.675 1.00 90.75 172 ALA A C 1
ATOM 1287 O O . ALA A 1 172 ? 8.438 2.826 12.389 1.00 90.75 172 ALA A O 1
ATOM 1288 N N . ASP A 1 173 ? 6.939 2.152 13.921 1.00 88.25 173 ASP A N 1
ATOM 1289 C CA . ASP A 1 173 ? 7.756 2.420 15.109 1.00 88.25 173 ASP A CA 1
ATOM 1290 C C . ASP A 1 173 ? 9.200 1.898 15.039 1.00 88.25 173 ASP A C 1
ATOM 1292 O O . ASP A 1 173 ? 10.118 2.702 15.222 1.00 88.25 173 ASP A O 1
ATOM 1296 N N . PRO A 1 174 ? 9.475 0.620 14.705 1.00 85.31 174 PRO A N 1
ATOM 1297 C CA . PRO A 1 174 ? 10.851 0.122 14.658 1.00 85.31 174 PRO A CA 1
ATOM 1298 C C . PRO A 1 174 ? 11.737 0.875 13.659 1.00 85.31 174 PRO A C 1
ATOM 1300 O O . PRO A 1 174 ? 12.939 1.039 13.885 1.00 85.31 174 PRO A O 1
ATOM 1303 N N . MET A 1 175 ? 11.152 1.320 12.546 1.00 84.12 175 MET A N 1
ATOM 1304 C CA . MET A 1 175 ? 11.857 2.069 11.510 1.00 84.12 175 MET A CA 1
ATOM 1305 C C . MET A 1 175 ? 12.022 3.539 11.900 1.00 84.12 175 MET A C 1
ATOM 1307 O O . MET A 1 175 ? 13.099 4.097 11.693 1.00 84.12 175 MET A O 1
ATOM 1311 N N . GLN A 1 176 ? 11.009 4.127 12.540 1.00 82.50 176 GLN A N 1
ATOM 1312 C CA . GLN A 1 176 ? 11.039 5.486 13.077 1.00 82.50 176 GLN A CA 1
ATOM 1313 C C . GLN A 1 176 ? 12.101 5.630 14.172 1.00 82.50 176 GLN A C 1
ATOM 1315 O O . GLN A 1 176 ? 12.855 6.597 14.179 1.00 82.50 176 GLN A O 1
ATOM 1320 N N . THR A 1 177 ? 12.219 4.649 15.074 1.00 80.31 177 THR A N 1
ATOM 1321 C CA . THR A 1 177 ? 13.246 4.651 16.128 1.00 80.31 177 THR A CA 1
ATOM 1322 C C . THR A 1 177 ? 14.660 4.610 15.548 1.00 80.31 177 THR A C 1
ATOM 1324 O O . THR A 1 177 ? 15.570 5.225 16.096 1.00 80.31 177 THR A O 1
ATOM 1327 N N . ARG A 1 178 ? 14.863 3.892 14.437 1.00 81.38 178 ARG A N 1
ATOM 1328 C CA . ARG A 1 178 ? 16.175 3.780 13.779 1.00 81.38 178 ARG A CA 1
ATOM 1329 C C . ARG A 1 178 ? 16.508 4.981 12.899 1.00 81.38 178 ARG A C 1
ATOM 1331 O O . ARG A 1 178 ? 17.681 5.290 12.742 1.00 81.38 178 ARG A O 1
ATOM 1338 N N . ASN A 1 179 ? 15.495 5.633 12.334 1.00 78.31 179 ASN A N 1
ATOM 1339 C CA . ASN A 1 179 ? 15.637 6.766 11.426 1.00 78.31 179 ASN A CA 1
ATOM 1340 C C . ASN A 1 179 ? 14.621 7.860 11.799 1.00 78.31 179 ASN A C 1
ATOM 1342 O O . ASN A 1 179 ? 13.595 8.002 11.130 1.00 78.31 179 ASN A O 1
ATOM 1346 N N . PRO A 1 180 ? 14.884 8.640 12.862 1.00 73.38 180 PRO A N 1
ATOM 1347 C CA . PRO A 1 180 ? 13.908 9.570 13.434 1.00 73.38 180 PRO A CA 1
ATOM 1348 C C . PRO A 1 180 ? 13.511 10.715 12.495 1.00 73.38 180 PRO A C 1
ATOM 1350 O O . PRO A 1 180 ? 12.477 11.341 12.704 1.00 73.38 180 PRO A O 1
ATOM 1353 N N . THR A 1 181 ? 14.304 10.976 11.455 1.00 75.00 181 THR A N 1
ATOM 1354 C CA . THR A 1 181 ? 14.023 11.985 10.427 1.00 75.00 181 THR A CA 1
ATOM 1355 C C . THR A 1 181 ? 13.055 11.506 9.345 1.00 75.00 181 THR A C 1
ATOM 1357 O O . THR A 1 181 ? 12.516 12.334 8.614 1.00 75.00 181 THR A O 1
ATOM 1360 N N . LEU A 1 182 ? 12.806 10.197 9.222 1.00 72.62 182 LEU A N 1
ATOM 1361 C CA . LEU A 1 182 ? 11.804 9.682 8.291 1.00 72.62 182 LEU A CA 1
ATOM 1362 C C . LEU A 1 182 ? 10.416 9.897 8.894 1.00 72.62 182 LEU A C 1
ATOM 1364 O O . LEU A 1 182 ? 10.159 9.446 9.999 1.00 72.62 182 LEU A O 1
ATOM 1368 N N . ALA A 1 183 ? 9.503 10.560 8.190 1.00 76.31 183 ALA A N 1
ATOM 1369 C CA . ALA A 1 183 ? 8.118 10.706 8.635 1.00 76.31 183 ALA A CA 1
ATOM 1370 C C . ALA A 1 183 ? 7.291 9.472 8.221 1.00 76.31 183 ALA A C 1
ATOM 1372 O O . ALA A 1 183 ? 6.628 9.487 7.181 1.00 76.31 183 ALA A O 1
ATOM 1373 N N . LEU A 1 184 ? 7.364 8.382 9.000 1.00 84.56 184 LEU A N 1
ATOM 1374 C CA . LEU A 1 184 ? 6.747 7.090 8.641 1.00 84.56 184 LEU A CA 1
ATOM 1375 C C . LEU A 1 184 ? 5.310 6.910 9.141 1.00 84.56 184 LEU A C 1
ATOM 1377 O O . LEU A 1 184 ? 4.528 6.194 8.517 1.00 84.56 184 LEU A O 1
ATOM 1381 N N . ARG A 1 185 ? 4.911 7.594 10.211 1.00 89.38 185 ARG A N 1
ATOM 1382 C CA . ARG A 1 185 ? 3.513 7.578 10.668 1.00 89.38 185 ARG A CA 1
ATOM 1383 C C . ARG A 1 185 ? 2.633 8.427 9.754 1.00 89.38 185 ARG A C 1
ATOM 1385 O O . ARG A 1 185 ? 3.089 9.455 9.256 1.00 89.38 185 ARG A O 1
ATOM 1392 N N . PHE A 1 186 ? 1.385 8.009 9.558 1.00 90.19 186 PHE A N 1
ATOM 1393 C CA . PHE A 1 186 ? 0.423 8.803 8.794 1.00 90.19 186 PHE A CA 1
ATOM 1394 C C . PHE A 1 186 ? 0.095 10.113 9.515 1.00 90.19 186 PHE A C 1
ATOM 1396 O O . PHE A 1 186 ? -0.117 10.119 10.735 1.00 90.19 186 PHE A O 1
ATOM 1403 N N . HIS A 1 187 ? 0.021 11.214 8.770 1.00 86.75 187 HIS A N 1
ATOM 1404 C CA . HIS A 1 187 ? -0.374 12.526 9.292 1.00 86.75 187 HIS A CA 1
ATOM 1405 C C . HIS A 1 187 ? -1.869 12.818 9.079 1.00 86.75 187 HIS A C 1
ATOM 1407 O O . HIS A 1 187 ? -2.578 12.023 8.476 1.00 86.75 187 HIS A O 1
ATOM 1413 N N . GLY A 1 188 ? -2.364 13.953 9.596 1.00 87.19 188 GLY A N 1
ATOM 1414 C CA . GLY A 1 188 ? -3.799 14.275 9.692 1.00 87.19 188 GLY A CA 1
ATOM 1415 C C . GLY A 1 188 ? -4.625 13.964 8.437 1.00 87.19 188 GLY A C 1
ATOM 1416 O O . GLY A 1 188 ? -5.587 13.208 8.528 1.00 87.19 188 GLY A O 1
ATOM 1417 N N . GLU A 1 189 ? -4.216 14.478 7.275 1.00 88.50 189 GLU A N 1
ATOM 1418 C CA . GLU A 1 189 ? -4.899 14.227 5.994 1.00 88.50 189 GLU A CA 1
ATOM 1419 C C . GLU A 1 189 ? -4.868 12.753 5.561 1.00 88.50 189 GLU A C 1
ATOM 1421 O O . GLU A 1 189 ? -5.893 12.213 5.158 1.00 88.50 189 GLU A O 1
ATOM 1426 N N . GLU A 1 190 ? -3.726 12.069 5.682 1.00 90.94 190 GLU A N 1
ATOM 1427 C CA . GLU A 1 190 ? -3.606 10.641 5.344 1.00 90.94 190 GLU A CA 1
ATOM 1428 C C . GLU A 1 190 ? -4.472 9.777 6.272 1.00 90.94 190 GLU A C 1
ATOM 1430 O O . GLU A 1 190 ? -5.144 8.848 5.827 1.00 90.94 190 GLU A O 1
ATOM 1435 N N . ARG A 1 191 ? -4.510 10.116 7.567 1.00 93.44 191 ARG A N 1
ATOM 1436 C CA . ARG A 1 191 ? -5.381 9.450 8.544 1.00 93.44 191 ARG A CA 1
ATOM 1437 C C . ARG A 1 191 ? -6.852 9.644 8.199 1.00 93.44 191 ARG A C 1
ATOM 1439 O O . ARG A 1 191 ? -7.632 8.716 8.365 1.00 93.44 191 ARG A O 1
ATOM 1446 N N . GLU A 1 192 ? -7.226 10.824 7.718 1.00 92.56 192 GLU A N 1
ATOM 1447 C CA . GLU A 1 192 ? -8.596 11.117 7.301 1.00 92.56 192 GLU A CA 1
ATOM 1448 C C . GLU A 1 192 ? -9.007 10.320 6.055 1.00 92.56 192 GLU A C 1
ATOM 1450 O O . GLU A 1 192 ? -10.109 9.777 6.014 1.00 92.56 192 GLU A O 1
ATOM 1455 N N . VAL A 1 193 ? -8.107 10.164 5.079 1.00 93.38 193 VAL A N 1
ATOM 1456 C CA . VAL A 1 193 ? -8.327 9.269 3.928 1.00 93.38 193 VAL A CA 1
ATOM 1457 C C . VAL A 1 193 ? -8.584 7.834 4.397 1.00 93.38 193 VAL A C 1
ATOM 1459 O O . VAL A 1 193 ? -9.547 7.207 3.957 1.00 93.38 193 VAL A O 1
ATOM 1462 N N . ILE A 1 194 ? -7.776 7.334 5.337 1.00 94.31 194 ILE A N 1
ATOM 1463 C CA . ILE A 1 194 ? -7.947 5.986 5.896 1.00 94.31 194 ILE A CA 1
ATOM 1464 C C . ILE A 1 194 ? -9.284 5.859 6.632 1.00 94.31 194 ILE A C 1
ATOM 1466 O O . ILE A 1 194 ? -10.002 4.892 6.400 1.00 94.31 194 ILE A O 1
ATOM 1470 N N . ARG A 1 195 ? -9.676 6.835 7.461 1.00 94.94 195 ARG A N 1
ATOM 1471 C CA . ARG A 1 195 ? -10.982 6.802 8.146 1.00 94.94 195 ARG A CA 1
ATOM 1472 C C . ARG A 1 195 ? -12.148 6.731 7.169 1.00 94.94 195 ARG A C 1
ATOM 1474 O O . ARG A 1 195 ? -13.036 5.906 7.349 1.00 94.94 195 ARG A O 1
ATOM 1481 N N . ARG A 1 196 ? -12.120 7.532 6.102 1.00 92.56 196 ARG A N 1
ATOM 1482 C CA . ARG A 1 196 ? -13.173 7.521 5.073 1.00 92.56 196 ARG A CA 1
ATOM 1483 C C . ARG A 1 196 ? -13.290 6.179 4.366 1.00 92.56 196 ARG A C 1
ATOM 1485 O O . ARG A 1 196 ? -14.400 5.756 4.070 1.00 92.56 196 ARG A O 1
ATOM 1492 N N . ALA A 1 197 ? -12.174 5.493 4.128 1.00 92.12 197 ALA A N 1
ATOM 1493 C CA . ALA A 1 197 ? -12.195 4.164 3.521 1.00 92.12 197 ALA A CA 1
ATOM 1494 C C . ALA A 1 197 ? -12.856 3.095 4.415 1.00 92.12 197 ALA A C 1
ATOM 1496 O O . ALA A 1 197 ? -13.303 2.074 3.899 1.00 92.12 197 ALA A O 1
ATOM 1497 N N . PHE A 1 198 ? -12.924 3.331 5.728 1.00 91.25 198 PHE A N 1
ATOM 1498 C CA . PHE A 1 198 ? -13.485 2.424 6.735 1.00 91.25 198 PHE A CA 1
ATOM 1499 C C . PHE A 1 198 ? -14.900 2.831 7.173 1.00 91.25 198 PHE A C 1
ATOM 1501 O O . PHE A 1 198 ? -15.521 2.139 7.985 1.00 91.25 198 PHE A O 1
ATOM 1508 N N . ALA A 1 199 ? -15.418 3.948 6.651 1.00 84.94 199 ALA A N 1
ATOM 1509 C CA . ALA A 1 199 ? -16.786 4.368 6.896 1.00 84.94 199 ALA A CA 1
ATOM 1510 C C . ALA A 1 199 ? -17.773 3.304 6.368 1.00 84.94 199 ALA A C 1
ATOM 1512 O O . ALA A 1 199 ? -17.491 2.671 5.343 1.00 84.94 199 ALA A O 1
ATOM 1513 N N . PRO A 1 200 ? -18.920 3.094 7.043 1.00 70.50 200 PRO A N 1
ATOM 1514 C CA . PRO A 1 200 ? -19.949 2.186 6.549 1.00 70.50 200 PRO A CA 1
ATOM 1515 C C . PRO A 1 200 ? -20.376 2.603 5.136 1.00 70.50 200 PRO A C 1
ATOM 1517 O O . PRO A 1 200 ? -20.582 3.792 4.885 1.00 70.50 200 PRO A O 1
ATOM 1520 N N . ARG A 1 201 ? -20.480 1.628 4.229 1.00 61.81 201 ARG A N 1
ATOM 1521 C CA . ARG A 1 201 ? -20.991 1.822 2.866 1.00 61.81 201 ARG A CA 1
ATOM 1522 C C . ARG A 1 201 ? -22.499 1.643 2.814 1.00 61.81 201 ARG A C 1
ATOM 1524 O O . ARG A 1 201 ? -22.994 0.741 3.525 1.00 61.81 201 ARG A O 1
#

Foldseek 3Di:
DDPVPPPDPPPPPDPPPPDQPPDPPDDSLLSQLLVLLLVLQVLVCVLQVPDLPQPLLSLLLSLQQSQLSSVVVPHRCVVVPVVSSQVSNVVNPDPSHPDRSVPWDKDADDDDDDDDPDRIATPDLSSRLSNLQSNLCNVLVHRHLSNLLRVLLVVADDVSLVVSLVVQVVSCVVVCVVPVPDPSRDDDVSSVSSRVSRHDD

Radius of gyration: 17.47 Å; chains: 1; bounding box: 43×45×58 Å

Sequence (201 aa):
MGWRDINMNRRRPQPRVAFVADVPGADRAAQVLAKAAAAAIGLASQQLGESTTGGAFLTGYLFGYARQGALRDGVDGERESMSALAQALAGVLPERWDIDPGQIEFVQRATADRMPRTRLRATDAGVDAGYLVGHLEALCGTEKLLRLALLRMEQGGDQAAQDFLTDCDVAADPMQTRNPTLALRFHGEEREVIRRAFAPR